Protein AF-A0A1F0VSD6-F1 (afdb_monomer)

Radius of gyration: 22.83 Å; Cα contacts (8 Å, |Δi|>4): 275; chains: 1; bounding box: 57×45×61 Å

Foldseek 3Di:
DFCPVVVVLLVVLVVLLVVLLVVLLVLLVVVCVVVVFAFADPDDPPDDPVQVVLLVVLVVLLLLPQLCLLVLCVVVDPDDPVVSVVVSVVVSVVSVVSVVSLVNSQRSLCGNPQVVQPPPPDSSQVSSCVRPNPVSNVSVCSNVVSVVVSSCSSCLQSQLSVQLLCLLLVLDPVLQVAQDDPNRGSVVSSVVSVVVVVCVVVVDDVVVVLVSLLVSLVVLVVQLVVLVVQLCCLQVQDDPPDPDGHHRDVVSNVVSVVSNVVSVVSNCLQPPPPRSNDRDPSSVVVNVVVVVVVVVSCVVVCVVCVPPDPVNSVVSNPD

Sequence (319 aa):
MRGALSGQFQLFAVAIMIVAVVVIVASMVIYYVAKRLELAPAFSVDVPPVAAVATIIAFALWAYVGFDSIPQLAGEFNFSPRKALGLLMWGVIAATLIYLAMMLATSIAVGAHHDAYEGEAWPPAAAISEVIGPAGLALMVVAVSAGVLTGLNGFFTAASRVLFTLGRANLVSSRLGELNGKQRTPRNAILLMCAVCLVTPWFGRAALTWVVDMSSAGITVAYFYTCFCAWKIARTGQVPGMPKPIAPNQFYEYFALAGCILAVGYLALLFVPDSPGMLGTAPLIALVVWVVLGLASWAIKSRQLKDVPPEETTALILE

pLDDT: mean 86.16, std 10.08, range [39.16, 97.56]

Secondary structure (DSSP, 8-state):
--SHHHHHHHHHHHHHHHHHHHHHHHHHHHHHHHHTPPPPPSS-TTS-HHHHHHHHHHHHHHHTTTTTHHHHTGGGS---HHHHHHHHHHHHHHHHHHHHHHHHHHHHHHTT-GGGGTT-SSHHHHHHHHHH-HHHHHHHHHHHHHHHHHHHHHHHHHHHHHHHHHHHTTSS-GGGG--BTTTTB-HHHHHHHHHHHTTGGGGHHHHHHHHHHHHHHHHHHHHHHHHHHHHHHHHH---TT-SSPPPP-HHHHHHHHHHHHHHHHHHHHHHSTT-TTPPPHHHHHHHHHHHHHHHHHHHHHHHHHTTS-HHHHHHHHH-

Mean predicted aligned error: 7.2 Å

Nearest PDB structures (foldseek):
  3l1l-assembly1_A-2  TM=7.582E-01  e=1.117E-03  Escherichia coli O157:H7
  8wnt-assembly1_B  TM=7.305E-01  e=1.255E-02  Homo sapiens
  6s3k-assembly1_B  TM=6.770E-01  e=6.022E-02  Bacillus subtilis
  8ida-assembly1_B  TM=5.708E-01  e=1.373E-02  Homo sapiens

Structure (mmCIF, N/CA/C/O backbone):
data_AF-A0A1F0VSD6-F1
#
_entry.id   AF-A0A1F0VSD6-F1
#
loop_
_atom_site.group_PDB
_atom_site.id
_atom_site.type_symbol
_atom_site.label_atom_id
_atom_site.label_alt_id
_atom_site.label_comp_id
_atom_site.label_asym_id
_atom_site.label_entity_id
_atom_site.label_seq_id
_atom_site.pdbx_PDB_ins_code
_atom_site.Cartn_x
_atom_site.Cartn_y
_atom_site.Cartn_z
_atom_site.occupancy
_atom_site.B_iso_or_equiv
_atom_site.auth_seq_id
_atom_site.auth_comp_id
_atom_site.auth_asym_id
_atom_site.auth_atom_id
_atom_site.pdbx_PDB_model_num
ATOM 1 N N . MET A 1 1 ? 10.589 -14.502 22.396 1.00 39.16 1 MET A N 1
ATOM 2 C CA . MET A 1 1 ? 10.833 -14.611 20.937 1.00 39.16 1 MET A CA 1
ATOM 3 C C . MET A 1 1 ? 9.512 -14.755 20.171 1.00 39.16 1 MET A C 1
ATOM 5 O O . MET A 1 1 ? 9.301 -15.746 19.486 1.00 39.16 1 MET A O 1
ATOM 9 N N . ARG A 1 2 ? 8.585 -13.793 20.300 1.00 45.81 2 ARG A N 1
ATOM 10 C CA . ARG A 1 2 ? 7.354 -13.759 19.483 1.00 45.81 2 ARG A CA 1
ATOM 11 C C . ARG A 1 2 ? 7.703 -13.190 18.106 1.00 45.81 2 ARG A C 1
ATOM 13 O O . ARG A 1 2 ? 8.520 -12.280 18.046 1.00 45.81 2 ARG A O 1
ATOM 20 N N . GLY A 1 3 ? 7.153 -13.746 17.026 1.00 55.28 3 GLY A N 1
ATOM 21 C CA . GLY A 1 3 ? 7.314 -13.197 15.671 1.00 55.28 3 GLY A CA 1
ATOM 22 C C . GLY A 1 3 ? 8.739 -13.192 15.101 1.00 55.28 3 GLY A C 1
ATOM 23 O O . GLY A 1 3 ? 8.942 -12.612 14.044 1.00 55.28 3 GLY A O 1
ATOM 24 N N . ALA A 1 4 ? 9.720 -13.829 15.755 1.00 63.72 4 ALA A N 1
ATOM 25 C CA . ALA A 1 4 ? 11.126 -13.732 15.353 1.00 63.72 4 ALA A CA 1
ATOM 26 C C . ALA A 1 4 ? 11.357 -14.233 13.921 1.00 63.72 4 ALA A C 1
ATOM 28 O O . ALA A 1 4 ? 12.027 -13.558 13.157 1.00 63.72 4 ALA A O 1
ATOM 29 N N . LEU A 1 5 ? 10.741 -15.355 13.535 1.00 76.38 5 LEU A N 1
ATOM 30 C CA . LEU A 1 5 ? 10.944 -15.943 12.209 1.00 76.38 5 LEU A CA 1
ATOM 31 C C . LEU A 1 5 ? 10.207 -15.173 11.102 1.00 76.38 5 LEU A C 1
ATOM 33 O O . LEU A 1 5 ? 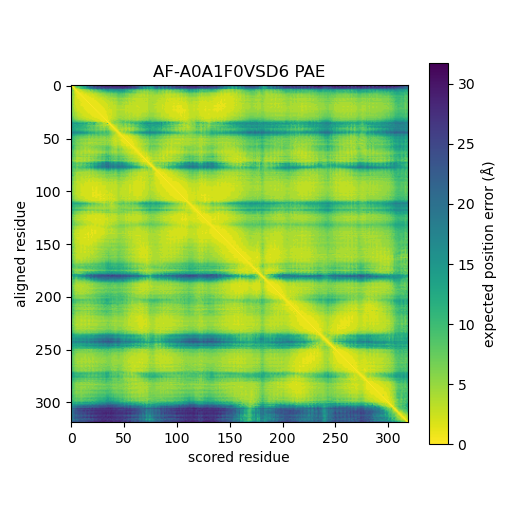10.795 -14.903 10.063 1.00 76.38 5 LEU A O 1
ATOM 37 N N . SER A 1 6 ? 8.958 -14.749 11.340 1.00 80.62 6 SER A N 1
ATOM 38 C CA . SER A 1 6 ? 8.214 -13.909 10.383 1.00 80.62 6 SER A CA 1
ATOM 39 C C . SER A 1 6 ? 8.864 -12.527 10.232 1.00 80.62 6 SER A C 1
ATOM 41 O O . SER A 1 6 ? 9.078 -12.070 9.115 1.00 80.62 6 SER A O 1
ATOM 43 N N . GLY A 1 7 ? 9.289 -11.902 11.335 1.00 82.00 7 GLY A N 1
ATOM 44 C CA . GLY A 1 7 ? 10.015 -10.632 11.303 1.00 82.00 7 GLY A CA 1
ATOM 45 C C . GLY A 1 7 ? 11.391 -10.737 10.638 1.00 82.00 7 GLY A C 1
ATOM 46 O O . GLY A 1 7 ? 11.758 -9.856 9.867 1.00 82.00 7 GLY A O 1
ATOM 47 N N . GLN A 1 8 ? 12.139 -11.821 10.878 1.00 85.19 8 GLN A N 1
ATOM 48 C CA . GLN A 1 8 ? 13.409 -12.094 10.191 1.00 85.19 8 GLN A CA 1
ATOM 49 C C . GLN A 1 8 ? 13.206 -12.310 8.692 1.00 85.19 8 GLN A C 1
ATOM 51 O O . GLN A 1 8 ? 13.946 -11.736 7.898 1.00 85.19 8 GLN A O 1
ATOM 56 N N . PHE A 1 9 ? 12.190 -13.086 8.305 1.00 88.69 9 PHE A N 1
ATOM 57 C CA . PHE A 1 9 ? 11.818 -13.260 6.904 1.00 88.69 9 PHE A CA 1
ATOM 58 C C . PHE A 1 9 ? 11.473 -11.916 6.256 1.00 88.69 9 PHE A C 1
ATOM 60 O O . PHE A 1 9 ? 11.979 -11.606 5.181 1.00 88.69 9 PHE A O 1
ATOM 67 N N . GLN A 1 10 ? 10.671 -11.091 6.933 1.00 90.25 10 GLN A N 1
ATOM 68 C CA . GLN A 1 10 ? 10.277 -9.782 6.428 1.00 90.25 10 GLN A CA 1
ATOM 69 C C . GLN A 1 10 ? 11.482 -8.853 6.252 1.00 90.25 10 GLN A C 1
ATOM 71 O O . GLN A 1 10 ? 11.610 -8.222 5.207 1.00 90.25 10 GLN A O 1
ATOM 76 N N . LEU A 1 11 ? 12.400 -8.816 7.222 1.00 91.19 11 LEU A N 1
ATOM 77 C CA . LEU A 1 11 ? 13.637 -8.040 7.114 1.00 91.19 11 LEU A CA 1
ATOM 78 C C . LEU A 1 11 ? 14.509 -8.522 5.948 1.00 91.19 11 LEU A C 1
ATOM 80 O O . LEU A 1 11 ? 14.998 -7.707 5.172 1.00 91.19 11 LEU A O 1
ATOM 84 N N . PHE A 1 12 ? 14.687 -9.836 5.817 1.00 93.19 12 PHE A N 1
ATOM 85 C CA . PHE A 1 12 ? 15.488 -10.440 4.756 1.00 93.19 12 PHE A CA 1
ATOM 86 C C . PHE A 1 12 ? 14.913 -10.150 3.365 1.00 93.19 12 PHE A C 1
ATOM 88 O O . PHE A 1 12 ? 15.639 -9.702 2.479 1.00 93.19 12 PHE A O 1
ATOM 95 N N . ALA A 1 13 ? 13.607 -10.345 3.185 1.00 94.12 13 ALA A N 1
ATOM 96 C CA . ALA A 1 13 ? 12.930 -10.075 1.925 1.00 94.12 13 ALA A CA 1
ATOM 97 C C . ALA A 1 13 ? 13.000 -8.584 1.555 1.00 94.12 13 ALA A C 1
ATOM 99 O O . ALA A 1 13 ? 13.366 -8.258 0.427 1.00 94.12 13 ALA A O 1
ATOM 100 N N . VAL A 1 14 ? 12.749 -7.670 2.501 1.00 93.62 14 VAL A N 1
ATOM 101 C CA . VAL A 1 14 ? 12.889 -6.224 2.251 1.00 93.62 14 VAL A CA 1
ATOM 102 C C . VAL A 1 14 ? 14.332 -5.854 1.901 1.00 93.62 14 VAL A C 1
ATOM 104 O O . VAL A 1 14 ? 14.549 -5.082 0.971 1.00 93.62 14 VAL A O 1
ATOM 107 N N . ALA A 1 15 ? 15.327 -6.415 2.593 1.00 95.31 15 ALA A N 1
ATOM 108 C CA . ALA A 1 15 ? 16.732 -6.149 2.295 1.00 95.31 15 ALA A CA 1
ATOM 109 C C . ALA A 1 15 ? 17.107 -6.598 0.874 1.00 95.31 15 ALA A C 1
ATOM 111 O O . ALA A 1 15 ? 17.712 -5.828 0.129 1.00 95.31 15 ALA A O 1
ATOM 112 N N . ILE A 1 16 ? 16.696 -7.803 0.470 1.00 95.94 16 ILE A N 1
ATOM 113 C CA . ILE A 1 16 ? 16.909 -8.306 -0.894 1.00 95.94 16 ILE A CA 1
ATOM 114 C C . ILE A 1 16 ? 16.206 -7.429 -1.927 1.00 95.94 16 ILE A C 1
ATOM 116 O O . ILE A 1 16 ? 16.807 -7.097 -2.947 1.00 95.94 16 ILE A O 1
ATOM 120 N N . MET A 1 17 ? 14.962 -7.029 -1.660 1.00 96.00 17 MET A N 1
ATOM 121 C CA . MET A 1 17 ? 14.213 -6.133 -2.537 1.00 96.00 17 MET A CA 1
ATOM 122 C C . MET A 1 17 ? 14.965 -4.816 -2.745 1.00 96.00 17 MET A C 1
ATOM 124 O O . MET A 1 17 ? 15.153 -4.399 -3.884 1.00 96.00 17 MET A O 1
ATOM 128 N N . ILE A 1 18 ? 15.439 -4.185 -1.667 1.00 95.94 18 ILE A N 1
ATOM 129 C CA . ILE A 1 18 ? 16.187 -2.924 -1.743 1.00 95.94 18 ILE A CA 1
ATOM 130 C C . ILE A 1 18 ? 17.469 -3.108 -2.554 1.00 95.94 18 ILE A C 1
ATOM 132 O O . ILE A 1 18 ? 17.749 -2.294 -3.430 1.00 95.94 18 ILE A O 1
ATOM 136 N N . VAL A 1 19 ? 18.229 -4.179 -2.309 1.00 97.19 19 VAL A N 1
ATOM 137 C CA . VAL A 1 19 ? 19.451 -4.466 -3.075 1.00 97.19 19 VAL A CA 1
ATOM 138 C C . VAL A 1 19 ? 19.133 -4.635 -4.560 1.00 97.19 19 VAL A C 1
ATOM 140 O O . VAL A 1 19 ? 19.796 -4.020 -5.391 1.00 97.19 19 VAL A O 1
ATOM 143 N N . ALA A 1 20 ? 18.100 -5.406 -4.905 1.00 97.12 20 ALA A N 1
ATOM 144 C CA . ALA A 1 20 ? 17.698 -5.607 -6.293 1.00 97.12 20 ALA A CA 1
ATOM 145 C C . ALA A 1 20 ? 17.285 -4.288 -6.970 1.00 97.12 20 ALA A C 1
ATOM 147 O O . ALA A 1 20 ? 17.760 -3.996 -8.066 1.00 97.12 20 ALA A O 1
ATOM 148 N N . VAL A 1 21 ? 16.479 -3.458 -6.298 1.00 97.25 21 VAL A N 1
ATOM 149 C CA . VAL A 1 21 ? 16.070 -2.133 -6.798 1.00 97.25 21 VAL A CA 1
ATOM 150 C C . VAL A 1 21 ? 17.282 -1.224 -7.006 1.00 97.25 21 VAL A C 1
ATOM 152 O O . VAL A 1 21 ? 17.403 -0.603 -8.059 1.00 97.25 21 VAL A O 1
ATOM 155 N N . VAL A 1 22 ? 18.212 -1.172 -6.048 1.00 97.44 22 VAL A N 1
ATOM 156 C CA . VAL A 1 22 ? 19.433 -0.358 -6.162 1.00 97.44 22 VAL A CA 1
ATOM 157 C C . VAL A 1 22 ? 20.282 -0.803 -7.352 1.00 97.44 22 VAL A C 1
ATOM 159 O O . VAL A 1 22 ? 20.749 0.049 -8.106 1.00 97.44 22 VAL A O 1
ATOM 162 N N . VAL A 1 23 ? 20.453 -2.113 -7.555 1.00 97.56 23 VAL A N 1
ATOM 163 C CA . VAL A 1 23 ? 21.201 -2.648 -8.703 1.00 97.56 23 VAL A CA 1
ATOM 164 C C . VAL A 1 23 ? 20.515 -2.279 -10.017 1.00 97.56 23 VAL A C 1
ATOM 166 O O . VAL A 1 23 ? 21.179 -1.752 -10.905 1.00 97.56 23 VAL A O 1
ATOM 169 N N . ILE A 1 24 ? 19.196 -2.477 -10.128 1.00 97.50 24 ILE A N 1
ATOM 170 C CA . ILE A 1 24 ? 18.422 -2.118 -11.328 1.00 97.50 24 ILE A CA 1
ATOM 171 C C . ILE A 1 24 ? 18.596 -0.631 -11.659 1.00 97.50 24 ILE A C 1
ATOM 173 O O . ILE A 1 24 ? 18.933 -0.278 -12.788 1.00 97.50 24 ILE A O 1
ATOM 177 N N . VAL A 1 25 ? 18.403 0.246 -10.673 1.00 97.31 25 VAL A N 1
ATOM 178 C CA . VAL A 1 25 ? 18.479 1.700 -10.863 1.00 97.31 25 VAL A CA 1
ATOM 179 C C . VAL A 1 25 ? 19.891 2.125 -11.246 1.00 97.31 25 VAL A C 1
ATOM 181 O O . VAL A 1 25 ? 20.058 2.899 -12.186 1.00 97.31 25 VAL A O 1
ATOM 184 N N . ALA A 1 26 ? 20.915 1.598 -10.570 1.00 96.94 26 ALA A N 1
ATOM 185 C CA . ALA A 1 26 ? 22.304 1.892 -10.901 1.00 96.94 26 ALA A CA 1
ATOM 186 C C . ALA A 1 26 ? 22.641 1.456 -12.335 1.00 96.94 26 ALA A C 1
ATOM 188 O O . ALA A 1 26 ? 23.220 2.238 -13.089 1.00 96.94 26 ALA A O 1
ATOM 189 N N . SER A 1 27 ? 22.226 0.252 -12.742 1.00 96.12 27 SER A N 1
ATOM 190 C CA . SER A 1 27 ? 22.403 -0.238 -14.112 1.00 96.12 27 SER A CA 1
ATOM 191 C C . SER A 1 27 ? 21.714 0.661 -15.141 1.00 96.12 27 SER A C 1
ATOM 193 O O . SER A 1 27 ? 22.329 0.993 -16.154 1.00 96.12 27 SER A O 1
ATOM 195 N N . MET A 1 28 ? 20.487 1.116 -14.869 1.00 95.44 28 MET A N 1
ATOM 196 C CA . MET A 1 28 ? 19.761 2.028 -15.761 1.00 95.44 28 MET A CA 1
ATOM 197 C C . MET A 1 28 ? 20.428 3.397 -15.860 1.00 95.44 28 MET A C 1
ATOM 199 O O . MET A 1 28 ? 20.606 3.914 -16.958 1.00 95.44 28 MET A O 1
ATOM 203 N N . VAL A 1 29 ? 20.866 3.978 -14.745 1.00 94.81 29 VAL A N 1
ATOM 204 C CA . VAL A 1 29 ? 21.564 5.273 -14.759 1.00 94.81 29 VAL A CA 1
ATOM 205 C C . VAL A 1 29 ? 22.893 5.174 -15.516 1.00 94.81 29 VAL A C 1
ATOM 207 O O . VAL A 1 29 ? 23.215 6.064 -16.304 1.00 94.81 29 VAL A O 1
ATOM 210 N N . ILE A 1 30 ? 23.645 4.082 -15.343 1.00 95.25 30 ILE A N 1
ATOM 211 C CA . ILE A 1 30 ? 24.873 3.833 -16.115 1.00 95.25 30 ILE A CA 1
ATOM 212 C C . ILE A 1 30 ? 24.553 3.736 -17.610 1.00 95.25 30 ILE A C 1
ATOM 214 O O . ILE A 1 30 ? 25.235 4.363 -18.421 1.00 95.25 30 ILE A O 1
ATOM 218 N N . TYR A 1 31 ? 23.505 2.997 -17.977 1.00 93.50 31 TYR A N 1
ATOM 219 C CA . TYR A 1 31 ? 23.053 2.872 -19.362 1.00 93.50 31 TYR A CA 1
ATOM 220 C C . TYR A 1 31 ? 22.651 4.228 -19.964 1.00 93.50 31 TYR A C 1
ATOM 222 O O . TYR A 1 31 ? 23.127 4.581 -21.046 1.00 93.50 31 TYR A O 1
ATOM 230 N N . TYR A 1 32 ? 21.878 5.028 -19.222 1.00 93.00 32 TYR A N 1
ATOM 231 C CA . TYR A 1 32 ? 21.474 6.383 -19.597 1.00 93.00 32 TYR A CA 1
ATOM 232 C C . TYR A 1 32 ? 22.676 7.276 -19.925 1.00 93.00 32 TYR A C 1
ATOM 234 O O . TYR A 1 32 ? 22.741 7.872 -21.003 1.00 93.00 32 TYR A O 1
ATOM 242 N N . VAL A 1 33 ? 23.665 7.323 -19.028 1.00 93.00 33 VAL A N 1
ATOM 243 C CA . VAL A 1 33 ? 24.871 8.147 -19.200 1.00 93.00 33 VAL A CA 1
ATOM 244 C C . VAL A 1 33 ? 25.746 7.632 -20.348 1.00 93.00 33 VAL A C 1
ATOM 246 O O . VAL A 1 33 ? 26.272 8.433 -21.123 1.00 93.00 33 VAL A O 1
ATOM 249 N N . ALA A 1 34 ? 25.893 6.312 -20.486 1.00 92.31 34 ALA A N 1
ATOM 250 C CA . ALA A 1 34 ? 26.744 5.702 -21.506 1.00 92.31 34 ALA A CA 1
ATOM 251 C C . ALA A 1 34 ? 26.191 5.872 -22.929 1.00 92.31 34 ALA A C 1
ATOM 253 O O . ALA A 1 34 ? 26.963 6.072 -23.868 1.00 92.31 34 ALA A O 1
ATOM 254 N N . LYS A 1 35 ? 24.867 5.784 -23.100 1.00 90.31 35 LYS A N 1
ATOM 255 C CA . LYS A 1 35 ? 24.205 5.881 -24.409 1.00 90.31 35 LYS A CA 1
ATOM 256 C C . LYS A 1 35 ? 23.675 7.274 -24.735 1.00 90.31 35 LYS A C 1
ATOM 258 O O . LYS A 1 35 ? 23.339 7.501 -25.891 1.00 90.31 35 LYS A O 1
ATOM 263 N N . ARG A 1 36 ? 23.642 8.195 -23.760 1.00 84.81 36 ARG A N 1
ATOM 264 C CA . ARG A 1 36 ? 23.056 9.542 -23.891 1.00 84.81 36 ARG A CA 1
ATOM 265 C C . ARG A 1 36 ? 21.643 9.485 -24.476 1.00 84.81 36 ARG A C 1
ATOM 267 O O . ARG A 1 36 ? 21.354 10.144 -25.469 1.00 84.81 36 ARG A O 1
ATOM 274 N N . LEU A 1 37 ? 20.805 8.635 -23.888 1.00 82.81 37 LEU A N 1
ATOM 275 C CA . LEU A 1 37 ? 19.450 8.414 -24.385 1.00 82.81 37 LEU A CA 1
ATOM 276 C C . LEU A 1 37 ? 18.611 9.686 -24.298 1.00 82.81 37 LEU A C 1
ATOM 278 O O . LEU A 1 37 ? 18.689 10.435 -23.324 1.00 82.81 37 LEU A O 1
ATOM 282 N N . GLU A 1 38 ? 17.761 9.876 -25.298 1.00 81.44 38 GLU A N 1
ATOM 283 C CA . GLU A 1 38 ? 16.659 10.824 -25.220 1.00 81.44 38 GLU A CA 1
ATOM 284 C C . GLU A 1 38 ? 15.510 10.166 -24.451 1.00 81.44 38 GLU A C 1
ATOM 286 O O . GLU A 1 38 ? 15.052 9.073 -24.791 1.00 81.44 38 GLU A O 1
ATOM 291 N N . LEU A 1 39 ? 15.080 10.810 -23.367 1.00 82.62 39 LEU A N 1
ATOM 292 C CA . LEU A 1 39 ? 13.928 10.359 -22.592 1.00 82.62 39 LEU A CA 1
ATOM 293 C C . LEU A 1 39 ? 12.638 10.807 -23.275 1.00 82.62 39 LEU A C 1
ATOM 295 O O . LEU A 1 39 ? 12.596 11.862 -23.912 1.00 82.62 39 LEU A O 1
ATOM 299 N N . ALA A 1 40 ? 11.572 10.031 -23.082 1.00 80.25 40 ALA A N 1
ATOM 300 C CA . ALA A 1 40 ? 10.239 10.466 -23.463 1.00 80.25 40 ALA A CA 1
ATOM 301 C C . ALA A 1 40 ? 9.882 11.814 -22.797 1.00 80.25 40 ALA A C 1
ATOM 303 O O . ALA A 1 40 ? 10.355 12.111 -21.691 1.00 80.25 40 ALA A O 1
ATOM 304 N N . PRO A 1 41 ? 9.027 12.629 -23.441 1.00 81.56 41 PRO A N 1
ATOM 305 C CA . PRO A 1 41 ? 8.497 13.843 -22.837 1.00 81.56 41 PRO A CA 1
ATOM 306 C C . PRO A 1 41 ? 7.873 13.567 -21.464 1.00 81.56 41 PRO A C 1
ATOM 308 O O . PRO A 1 41 ? 7.204 12.557 -21.264 1.00 81.56 41 PRO A O 1
ATOM 311 N N . ALA A 1 42 ? 8.040 14.500 -20.521 1.00 81.56 42 ALA A N 1
ATOM 312 C CA . ALA A 1 42 ? 7.493 14.359 -19.166 1.00 81.56 42 ALA A CA 1
ATOM 313 C C . ALA A 1 42 ? 5.952 14.311 -19.128 1.00 81.56 42 ALA A C 1
ATOM 315 O O . ALA A 1 42 ? 5.372 13.799 -18.173 1.00 81.56 42 ALA A O 1
ATOM 316 N N . PHE A 1 43 ? 5.298 14.850 -20.158 1.00 83.06 43 PHE A N 1
ATOM 317 C CA . PHE A 1 43 ? 3.854 14.810 -20.345 1.00 83.06 43 PHE A CA 1
ATOM 318 C C . PHE A 1 43 ? 3.548 14.333 -21.762 1.00 83.06 43 PHE A C 1
ATOM 320 O O . PHE A 1 43 ? 4.239 14.711 -22.707 1.00 83.06 43 PHE A O 1
ATOM 327 N N . SER A 1 44 ? 2.493 13.538 -21.909 1.00 78.69 44 SER A N 1
ATOM 328 C CA . SER A 1 44 ? 1.948 13.172 -23.217 1.00 78.69 44 SER A CA 1
ATOM 329 C C . SER A 1 44 ? 1.492 14.415 -23.984 1.00 78.69 44 SER A C 1
ATOM 331 O O . SER A 1 44 ? 0.925 15.331 -23.388 1.00 78.69 44 SER A O 1
ATOM 333 N N . VAL A 1 45 ? 1.689 14.416 -25.302 1.00 77.69 45 VAL A N 1
ATOM 334 C CA . VAL A 1 45 ? 1.402 15.567 -26.177 1.00 77.69 45 VAL A CA 1
ATOM 335 C C . VAL A 1 45 ? -0.092 15.919 -26.201 1.00 77.69 45 VAL A C 1
ATOM 337 O O . VAL A 1 45 ? -0.441 17.096 -26.244 1.00 77.69 45 VAL A O 1
ATOM 340 N N . ASP A 1 46 ? -0.965 14.915 -26.080 1.00 82.44 46 ASP A N 1
ATOM 341 C CA . ASP A 1 46 ? -2.416 15.067 -26.263 1.00 82.44 46 ASP A CA 1
ATOM 342 C C . ASP A 1 46 ? -3.214 15.200 -24.955 1.00 82.44 46 ASP A C 1
ATOM 344 O O . ASP A 1 46 ? -4.435 15.357 -24.983 1.00 82.44 46 ASP A O 1
ATOM 348 N N . VAL A 1 47 ? -2.550 15.153 -23.793 1.00 82.50 47 VAL A N 1
ATOM 349 C CA . VAL A 1 47 ? -3.222 15.241 -22.486 1.00 82.50 47 VAL A CA 1
ATOM 350 C C . VAL A 1 47 ? -2.740 16.478 -21.735 1.00 82.50 47 VAL A C 1
ATOM 352 O O . VAL A 1 47 ? -1.536 16.634 -21.520 1.00 82.50 47 VAL A O 1
ATOM 355 N N . PRO A 1 48 ? -3.653 17.344 -21.257 1.00 86.62 48 PRO A N 1
ATOM 356 C CA . PRO A 1 48 ? -3.278 18.467 -20.410 1.00 86.62 48 PRO A CA 1
ATOM 357 C C . PRO A 1 48 ? -2.469 17.996 -19.186 1.00 86.62 48 PRO A C 1
ATOM 359 O O . PRO A 1 48 ? -2.900 17.056 -18.511 1.00 86.62 48 PRO A O 1
ATOM 362 N N . PRO A 1 49 ? -1.360 18.667 -18.813 1.00 86.88 49 PRO A N 1
ATOM 363 C CA . PRO A 1 49 ? -0.515 18.248 -17.690 1.00 86.88 49 PRO A CA 1
ATOM 364 C C . PRO A 1 49 ? -1.279 18.034 -16.378 1.00 86.88 49 PRO A C 1
ATOM 366 O O . PRO A 1 49 ? -1.017 17.086 -15.644 1.00 86.88 49 PRO A O 1
ATOM 369 N N . VAL A 1 50 ? -2.280 18.877 -16.104 1.00 84.69 50 VAL A N 1
ATOM 370 C CA . VAL A 1 50 ? -3.138 18.758 -14.914 1.00 84.69 50 VAL A CA 1
ATOM 371 C C . VAL A 1 50 ? -3.936 17.451 -14.924 1.00 84.69 50 VAL A C 1
ATOM 373 O O . VAL A 1 50 ? -4.041 16.799 -13.889 1.00 84.69 50 VAL A O 1
ATOM 376 N N . ALA A 1 51 ? -4.462 17.040 -16.080 1.00 81.75 51 ALA A N 1
ATOM 377 C CA . ALA A 1 51 ? -5.216 15.797 -16.220 1.00 81.75 51 ALA A CA 1
ATOM 378 C C . ALA A 1 51 ? -4.305 14.563 -16.100 1.00 81.75 51 ALA A C 1
ATOM 380 O O . ALA A 1 51 ? -4.668 13.593 -15.430 1.00 81.75 51 ALA A O 1
ATOM 381 N N . ALA A 1 52 ? -3.092 14.622 -16.662 1.00 83.94 52 ALA A N 1
ATOM 382 C CA . ALA A 1 52 ? -2.089 13.568 -16.507 1.00 83.94 52 ALA A CA 1
ATOM 383 C C . ALA A 1 52 ? -1.690 13.379 -15.030 1.00 83.94 52 ALA A C 1
ATOM 385 O O . ALA A 1 52 ? -1.718 12.263 -14.508 1.00 83.94 52 ALA A O 1
ATOM 386 N N . VAL A 1 53 ? -1.410 14.477 -14.317 1.00 84.56 53 VAL A N 1
ATOM 387 C CA . VAL A 1 53 ? -1.092 14.443 -12.879 1.00 84.56 53 VAL A CA 1
ATOM 388 C C . VAL A 1 53 ? -2.275 13.931 -12.058 1.00 84.56 53 VAL A C 1
ATOM 390 O O . VAL A 1 53 ? -2.087 13.078 -11.193 1.00 84.56 53 VAL A O 1
ATOM 393 N N . ALA A 1 54 ? -3.495 14.401 -12.334 1.00 79.69 54 ALA A N 1
ATOM 394 C CA . ALA A 1 54 ? -4.696 13.943 -11.635 1.00 79.69 54 ALA A CA 1
ATOM 395 C C . ALA A 1 54 ? -4.919 12.429 -11.796 1.00 79.69 54 ALA A C 1
ATOM 397 O O . ALA A 1 54 ? -5.268 11.751 -10.830 1.00 79.69 54 ALA A O 1
ATOM 398 N N . THR A 1 55 ? -4.648 11.893 -12.988 1.00 81.38 55 THR A N 1
ATOM 399 C CA . THR A 1 55 ? -4.730 10.454 -13.272 1.00 81.38 55 THR A CA 1
ATOM 400 C C . THR A 1 55 ? -3.715 9.667 -12.440 1.00 81.38 55 THR A C 1
ATOM 402 O O . THR A 1 55 ? -4.077 8.695 -11.780 1.00 81.38 55 THR A O 1
ATOM 405 N N . ILE A 1 56 ? -2.458 10.121 -12.379 1.00 84.25 56 ILE A N 1
ATOM 406 C CA . ILE A 1 56 ? -1.423 9.475 -11.555 1.00 84.25 56 ILE A CA 1
ATOM 407 C C . ILE A 1 56 ? -1.787 9.529 -10.065 1.00 84.25 56 ILE A C 1
ATOM 409 O O . ILE A 1 56 ? -1.610 8.536 -9.363 1.00 84.25 56 ILE A O 1
ATOM 413 N N . ILE A 1 57 ? -2.327 10.651 -9.575 1.00 82.00 57 ILE A N 1
ATOM 414 C CA . ILE A 1 57 ? -2.780 10.780 -8.180 1.00 82.00 57 ILE A CA 1
ATOM 415 C C . ILE A 1 57 ? -3.873 9.752 -7.859 1.00 82.00 57 ILE A C 1
ATOM 417 O O . ILE A 1 57 ? -3.825 9.138 -6.790 1.00 82.00 57 ILE A O 1
ATOM 421 N N . ALA A 1 58 ? -4.820 9.530 -8.776 1.00 77.75 58 ALA A N 1
ATOM 422 C CA . ALA A 1 58 ? -5.886 8.548 -8.589 1.00 77.75 58 ALA A CA 1
ATOM 423 C C . ALA A 1 58 ? -5.324 7.127 -8.389 1.00 77.75 58 ALA A C 1
ATOM 425 O O . ALA A 1 58 ? -5.732 6.435 -7.458 1.00 77.75 58 ALA A O 1
ATOM 426 N N . PHE A 1 59 ? -4.329 6.723 -9.186 1.00 77.94 59 PHE A N 1
ATOM 427 C CA . PHE A 1 59 ? -3.667 5.421 -9.031 1.00 77.94 59 PHE A CA 1
ATOM 428 C C . PHE A 1 59 ? -2.737 5.350 -7.814 1.00 77.94 59 PHE A C 1
ATOM 430 O O . PHE A 1 59 ? -2.647 4.312 -7.153 1.00 77.94 59 PHE A O 1
ATOM 437 N N . ALA A 1 60 ? -2.046 6.447 -7.496 1.00 83.31 60 ALA A N 1
ATOM 438 C CA . ALA A 1 60 ? -1.082 6.486 -6.404 1.00 83.31 60 ALA A CA 1
ATOM 439 C C . ALA A 1 60 ? -1.739 6.173 -5.056 1.00 83.31 60 ALA A C 1
ATOM 441 O O . ALA A 1 60 ? -1.155 5.448 -4.257 1.00 83.31 60 ALA A O 1
ATOM 442 N N . LEU A 1 61 ? -2.959 6.663 -4.808 1.00 79.19 61 LEU A N 1
ATOM 443 C CA . LEU A 1 61 ? -3.667 6.428 -3.545 1.00 79.19 61 LEU A CA 1
ATOM 444 C C . LEU A 1 61 ? -3.855 4.937 -3.245 1.00 79.19 61 LEU A C 1
ATOM 446 O O . LEU A 1 61 ? -3.625 4.513 -2.112 1.00 79.19 61 LEU A O 1
ATOM 450 N N . TRP A 1 62 ? -4.186 4.138 -4.261 1.00 78.12 62 TRP A N 1
ATOM 451 C CA . TRP A 1 62 ? -4.267 2.686 -4.128 1.00 78.12 62 TRP A CA 1
ATOM 452 C C . TRP A 1 62 ? -2.909 2.055 -3.792 1.00 78.12 62 TRP A C 1
ATOM 454 O O . TRP A 1 62 ? -2.819 1.207 -2.906 1.00 78.12 62 TRP A O 1
ATOM 464 N N . ALA A 1 63 ? -1.833 2.514 -4.434 1.00 84.19 63 ALA A N 1
ATOM 465 C CA . ALA A 1 63 ? -0.489 1.967 -4.247 1.00 84.19 63 ALA A CA 1
ATOM 466 C C . ALA A 1 63 ? 0.082 2.171 -2.828 1.00 84.19 63 ALA A C 1
ATOM 468 O O . ALA A 1 63 ? 1.042 1.495 -2.458 1.00 84.19 63 ALA A O 1
ATOM 469 N N . TYR A 1 64 ? -0.477 3.088 -2.028 1.00 86.31 64 TYR A N 1
ATOM 470 C CA . TYR A 1 64 ? -0.071 3.298 -0.631 1.00 86.31 64 TYR A CA 1
ATOM 471 C C . TYR A 1 64 ? -0.967 2.593 0.389 1.00 86.31 64 TYR A C 1
ATOM 473 O O . TYR A 1 64 ? -0.667 2.644 1.584 1.00 86.31 64 TYR A O 1
ATOM 481 N N . VAL A 1 65 ? -2.037 1.918 -0.038 1.00 85.50 65 VAL A N 1
ATOM 482 C CA . VAL A 1 65 ? -2.883 1.135 0.870 1.00 85.50 65 VAL A CA 1
ATOM 483 C C . VAL A 1 65 ? -2.038 0.073 1.580 1.00 85.50 65 VAL A C 1
ATOM 485 O O . VAL A 1 65 ? -1.257 -0.642 0.955 1.00 85.50 65 VAL A O 1
ATOM 488 N N . GLY A 1 66 ? -2.195 -0.031 2.902 1.00 84.88 66 GLY A N 1
ATOM 489 C CA . GLY A 1 66 ? -1.481 -0.994 3.744 1.00 84.88 66 GLY A CA 1
ATOM 490 C C . GLY A 1 66 ? -0.658 -0.379 4.871 1.00 84.88 66 GLY A C 1
ATOM 491 O O . GLY A 1 66 ? -0.311 -1.096 5.815 1.00 84.88 66 GLY A O 1
ATOM 492 N N . PHE A 1 67 ? -0.402 0.934 4.844 1.00 85.56 67 PHE A N 1
ATOM 493 C CA . PHE A 1 67 ? 0.272 1.644 5.944 1.00 85.56 67 PHE A CA 1
ATOM 494 C C . PHE A 1 67 ? -0.480 1.507 7.285 1.00 85.56 67 PHE A C 1
ATOM 496 O O . PHE A 1 67 ? 0.124 1.503 8.361 1.00 85.56 67 PHE A O 1
ATOM 503 N N . ASP A 1 68 ? -1.801 1.345 7.225 1.00 85.06 68 ASP A N 1
ATOM 504 C CA . ASP A 1 68 ? -2.712 1.155 8.351 1.00 85.06 68 ASP A CA 1
ATOM 505 C C . ASP A 1 68 ? -2.596 -0.231 9.009 1.00 85.06 68 ASP A C 1
ATOM 507 O O . ASP A 1 68 ? -3.087 -0.434 10.121 1.00 85.06 68 ASP A O 1
ATOM 511 N N . SER A 1 69 ? -1.848 -1.160 8.409 1.00 84.31 69 SER A N 1
ATOM 512 C CA . SER A 1 69 ? -1.496 -2.434 9.049 1.00 84.31 69 SER A CA 1
ATOM 513 C C . SER A 1 69 ? -0.667 -2.228 10.325 1.00 84.31 69 SER A C 1
ATOM 515 O O . SER A 1 69 ? -0.766 -3.015 11.264 1.00 84.31 69 SER A O 1
ATOM 517 N N . ILE A 1 70 ? 0.139 -1.159 10.398 1.00 83.81 70 ILE A N 1
ATOM 518 C CA . ILE A 1 70 ? 0.973 -0.851 11.572 1.00 83.81 70 ILE A CA 1
ATOM 519 C C . ILE A 1 70 ? 0.107 -0.580 12.814 1.00 83.81 70 ILE A C 1
ATOM 521 O O . ILE A 1 70 ? 0.297 -1.275 13.816 1.00 83.81 70 ILE A O 1
ATOM 525 N N . PRO A 1 71 ? -0.844 0.381 12.799 1.00 80.81 71 PRO A N 1
ATOM 526 C CA . PRO A 1 71 ? -1.722 0.599 13.943 1.00 80.81 71 PRO A CA 1
ATOM 527 C C . PRO A 1 71 ? -2.638 -0.599 14.230 1.00 80.81 71 PRO A C 1
ATOM 529 O O . PRO A 1 71 ? -2.885 -0.879 15.400 1.00 80.81 71 PRO A O 1
ATOM 532 N N . GLN A 1 72 ? -3.076 -1.361 13.219 1.00 84.19 72 GLN A N 1
ATOM 533 C CA . GLN A 1 72 ? -3.852 -2.596 13.438 1.00 84.19 72 GLN A CA 1
ATOM 534 C C . GLN A 1 72 ? -3.064 -3.658 14.223 1.00 84.19 72 GLN A C 1
ATOM 536 O O . GLN A 1 72 ? -3.638 -4.427 14.995 1.00 84.19 72 GLN A O 1
ATOM 541 N N . LEU A 1 73 ? -1.740 -3.679 14.064 1.00 78.50 73 LEU A N 1
ATOM 542 C CA . LEU A 1 73 ? -0.833 -4.562 14.794 1.00 78.50 73 LEU A CA 1
ATOM 543 C C . LEU A 1 73 ? -0.240 -3.921 16.053 1.00 78.50 73 LEU A C 1
ATOM 545 O O . LEU A 1 73 ? 0.566 -4.560 16.729 1.00 78.50 73 LEU A O 1
ATOM 549 N N . ALA A 1 74 ? -0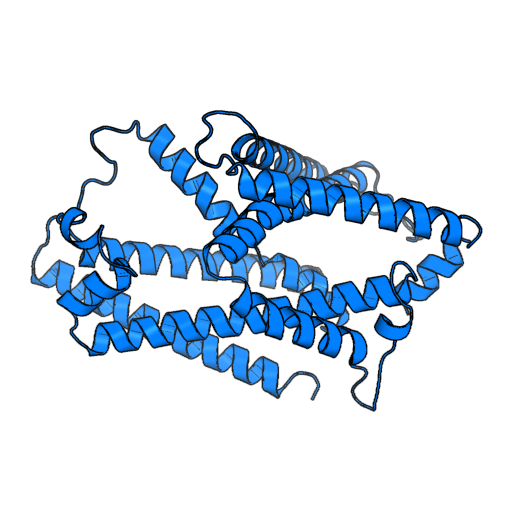.628 -2.695 16.416 1.00 74.50 74 ALA A N 1
ATOM 550 C CA . ALA A 1 74 ? -0.047 -1.995 17.562 1.00 74.50 74 ALA A CA 1
ATOM 551 C C . ALA A 1 74 ? -0.213 -2.766 18.883 1.00 74.50 74 ALA A C 1
ATOM 553 O O . ALA A 1 74 ? 0.655 -2.674 19.740 1.00 74.50 74 ALA A O 1
ATOM 554 N N . GLY A 1 75 ? -1.264 -3.581 19.030 1.00 69.38 75 GLY A N 1
ATOM 555 C CA . GLY A 1 75 ? -1.446 -4.448 20.203 1.00 69.38 75 GLY A CA 1
ATOM 556 C C . GLY A 1 75 ? -0.407 -5.574 20.335 1.00 69.38 75 GLY A C 1
ATOM 557 O O . GLY A 1 75 ? -0.174 -6.070 21.434 1.00 69.38 75 GLY A O 1
ATOM 558 N N . GLU A 1 76 ? 0.258 -5.963 19.242 1.00 71.12 76 GLU A N 1
ATOM 559 C CA . GLU A 1 76 ? 1.317 -6.985 19.254 1.00 71.12 76 GLU A CA 1
ATOM 560 C C . GLU A 1 76 ? 2.688 -6.416 19.613 1.00 71.12 76 GLU A C 1
ATOM 562 O O . GLU A 1 76 ? 3.587 -7.153 20.038 1.00 71.12 76 GLU A O 1
ATOM 567 N N . PHE A 1 77 ? 2.863 -5.110 19.430 1.00 72.25 77 PHE A N 1
ATOM 568 C CA . PHE A 1 77 ? 4.141 -4.451 19.590 1.00 72.25 77 PHE A CA 1
ATOM 569 C C . PHE A 1 77 ? 4.131 -3.507 20.787 1.00 72.25 77 PHE A C 1
ATOM 571 O O . PHE A 1 77 ? 3.302 -2.615 20.902 1.00 72.25 77 PHE A O 1
ATOM 578 N N . ASN A 1 78 ? 5.134 -3.631 21.653 1.00 71.25 78 ASN A N 1
ATOM 579 C CA . ASN A 1 78 ? 5.306 -2.713 22.776 1.00 71.25 78 ASN A CA 1
ATOM 580 C C . ASN A 1 78 ? 6.018 -1.422 22.325 1.00 71.25 78 ASN A C 1
ATOM 582 O O . ASN A 1 78 ? 7.179 -1.181 22.671 1.00 71.25 78 ASN A O 1
ATOM 586 N N . PHE A 1 79 ? 5.364 -0.626 21.476 1.00 73.81 79 PHE A N 1
ATOM 587 C CA . PHE A 1 79 ? 5.875 0.664 21.007 1.00 73.81 79 PHE A CA 1
ATOM 588 C C . PHE A 1 79 ? 5.021 1.814 21.537 1.00 73.81 79 PHE A C 1
ATOM 590 O O . PHE A 1 79 ? 3.803 1.710 21.635 1.00 73.81 79 PHE A O 1
ATOM 597 N N . SER A 1 80 ? 5.657 2.950 21.836 1.00 83.81 80 SER A N 1
ATOM 598 C CA . SER A 1 80 ? 4.911 4.168 22.150 1.00 83.81 80 SER A CA 1
ATOM 599 C C . SER A 1 80 ? 4.153 4.667 20.908 1.00 83.81 80 SER A C 1
ATOM 601 O O . SER A 1 80 ? 4.661 4.516 19.791 1.00 83.81 80 SER A O 1
ATOM 603 N N . PRO A 1 81 ? 2.994 5.338 21.064 1.00 80.50 81 PRO A N 1
ATOM 604 C CA . PRO A 1 81 ? 2.247 5.901 19.934 1.00 80.50 81 PRO A CA 1
ATOM 605 C C . PRO A 1 81 ? 3.098 6.806 19.029 1.00 80.50 81 PRO A C 1
ATOM 607 O O . PRO A 1 81 ? 2.994 6.756 17.807 1.00 80.50 81 PRO A O 1
ATOM 610 N N . ARG A 1 82 ? 4.025 7.577 19.618 1.00 84.19 82 ARG A N 1
ATOM 611 C CA . ARG A 1 82 ? 4.975 8.421 18.874 1.00 84.19 82 ARG A CA 1
ATOM 612 C C . ARG A 1 82 ? 5.920 7.602 17.993 1.00 84.19 82 ARG A C 1
ATOM 614 O O . ARG A 1 82 ? 6.225 8.012 16.877 1.00 84.19 82 ARG A O 1
ATOM 621 N N . LYS A 1 83 ? 6.385 6.449 18.482 1.00 85.62 83 LYS A N 1
ATOM 622 C CA . LYS A 1 83 ? 7.230 5.542 17.700 1.00 85.62 83 LYS A CA 1
ATOM 623 C C . LYS A 1 83 ? 6.427 4.869 16.587 1.00 85.62 83 LYS A C 1
ATOM 625 O O . LYS A 1 83 ? 6.945 4.761 15.483 1.00 85.62 83 LYS A O 1
ATOM 630 N N . ALA A 1 84 ? 5.178 4.480 16.848 1.00 84.56 84 ALA A N 1
ATOM 631 C CA . ALA A 1 84 ? 4.286 3.937 15.822 1.00 84.56 84 ALA A CA 1
ATOM 632 C C . ALA A 1 84 ? 4.050 4.944 14.682 1.00 84.56 84 ALA A C 1
ATOM 634 O O . ALA A 1 84 ? 4.211 4.587 13.518 1.00 84.56 84 ALA A O 1
ATOM 635 N N . LEU A 1 85 ? 3.781 6.215 15.011 1.00 85.69 85 LEU A N 1
ATOM 636 C CA . LEU A 1 85 ? 3.668 7.290 14.019 1.00 85.69 85 LEU A CA 1
ATOM 637 C C . LEU A 1 85 ? 4.966 7.473 13.220 1.00 85.69 85 LEU A C 1
ATOM 639 O O . LEU A 1 85 ? 4.929 7.565 11.998 1.00 85.69 85 LEU A O 1
ATOM 643 N N . GLY A 1 86 ? 6.119 7.482 13.896 1.00 88.00 86 GLY A N 1
ATOM 644 C CA . GLY A 1 86 ? 7.417 7.588 13.227 1.00 88.00 86 GLY A CA 1
ATOM 645 C C . GLY A 1 86 ? 7.683 6.431 12.259 1.00 88.00 86 GLY A C 1
ATOM 646 O O . GLY A 1 86 ? 8.119 6.667 11.137 1.00 88.00 86 GLY A O 1
ATOM 647 N N . LEU A 1 87 ? 7.383 5.192 12.661 1.00 86.81 87 LEU A N 1
ATOM 648 C CA . LEU A 1 87 ? 7.511 4.012 11.798 1.00 86.81 87 LEU A CA 1
ATOM 649 C C . LEU A 1 87 ? 6.588 4.094 10.577 1.00 86.81 87 LEU A C 1
ATOM 651 O O . LEU A 1 87 ? 7.010 3.751 9.478 1.00 86.81 87 LEU A O 1
ATOM 655 N N . LEU A 1 88 ? 5.362 4.586 10.761 1.00 88.81 88 LEU A N 1
ATOM 656 C CA . LEU A 1 88 ? 4.396 4.787 9.683 1.00 88.81 88 LEU A CA 1
ATOM 657 C C . LEU A 1 88 ? 4.885 5.833 8.674 1.00 88.81 88 LEU A C 1
ATOM 659 O O . LEU A 1 88 ? 4.897 5.560 7.477 1.00 88.81 88 LEU A O 1
ATOM 663 N N . MET A 1 89 ? 5.380 6.983 9.144 1.00 90.12 89 MET A N 1
ATOM 664 C CA . MET A 1 89 ? 5.941 8.019 8.268 1.00 90.12 89 MET A CA 1
ATOM 665 C C . MET A 1 89 ? 7.170 7.523 7.497 1.00 90.12 89 MET A C 1
ATOM 667 O O . MET A 1 89 ? 7.246 7.705 6.284 1.00 90.12 89 MET A O 1
ATOM 671 N N . TRP A 1 90 ? 8.113 6.859 8.172 1.00 91.00 90 TRP A N 1
ATOM 672 C CA . TRP A 1 90 ? 9.298 6.301 7.513 1.00 91.00 90 TRP A CA 1
ATOM 673 C C . TRP A 1 90 ? 8.951 5.195 6.517 1.00 91.00 90 TRP A C 1
ATOM 675 O O . TRP A 1 90 ? 9.575 5.125 5.462 1.00 91.00 90 TRP A O 1
ATOM 685 N N . GLY A 1 91 ? 7.950 4.366 6.823 1.00 89.69 91 GLY A N 1
ATOM 686 C CA . GLY A 1 91 ? 7.452 3.340 5.910 1.00 89.69 91 GLY A CA 1
ATOM 687 C C . GLY A 1 91 ? 6.893 3.940 4.621 1.00 89.69 91 GLY A C 1
ATOM 688 O O . GLY A 1 91 ? 7.277 3.507 3.537 1.00 89.69 91 GLY A O 1
ATOM 689 N N . VAL A 1 92 ? 6.057 4.980 4.732 1.00 91.50 92 VAL A N 1
ATOM 690 C CA . VAL A 1 92 ? 5.508 5.693 3.566 1.00 91.50 92 VAL A CA 1
ATOM 691 C C . VAL A 1 92 ? 6.626 6.337 2.745 1.00 91.50 92 VAL A C 1
ATOM 693 O O . VAL A 1 92 ? 6.673 6.125 1.539 1.00 91.50 92 VAL A O 1
ATOM 696 N N . ILE A 1 93 ? 7.570 7.040 3.382 1.00 93.56 93 ILE A N 1
ATOM 697 C CA . ILE A 1 93 ? 8.712 7.661 2.687 1.00 93.56 93 ILE A CA 1
ATOM 698 C C . ILE A 1 93 ? 9.553 6.607 1.956 1.00 93.56 93 ILE A C 1
ATOM 700 O O . ILE A 1 93 ? 9.907 6.801 0.794 1.00 93.56 93 ILE A O 1
ATOM 704 N N . ALA A 1 94 ? 9.866 5.483 2.605 1.00 92.50 94 ALA A N 1
ATOM 705 C CA . ALA A 1 94 ? 10.634 4.408 1.984 1.00 92.50 94 ALA A CA 1
ATOM 706 C C . ALA A 1 94 ? 9.903 3.814 0.767 1.00 92.50 94 ALA A C 1
ATOM 708 O O . ALA A 1 94 ? 10.524 3.624 -0.279 1.00 92.50 94 ALA A O 1
ATOM 709 N N . ALA A 1 95 ? 8.589 3.584 0.872 1.00 91.75 95 ALA A N 1
ATOM 710 C CA . ALA A 1 95 ? 7.768 3.140 -0.253 1.00 91.75 95 ALA A CA 1
ATOM 711 C C . ALA A 1 95 ? 7.781 4.163 -1.403 1.00 91.75 95 ALA A C 1
ATOM 713 O O . ALA A 1 95 ? 8.010 3.785 -2.551 1.00 91.75 95 ALA A O 1
ATOM 714 N N . THR A 1 96 ? 7.643 5.459 -1.099 1.00 93.44 96 THR A N 1
ATOM 715 C CA . THR A 1 96 ? 7.736 6.536 -2.096 1.00 93.44 96 THR A CA 1
ATOM 716 C C . THR A 1 96 ? 9.070 6.528 -2.827 1.00 93.44 96 THR A C 1
ATOM 718 O O . THR A 1 96 ? 9.093 6.617 -4.052 1.00 93.44 96 THR A O 1
ATOM 721 N N . LEU A 1 97 ? 10.183 6.388 -2.104 1.00 95.62 97 LEU A N 1
ATOM 722 C CA . LEU A 1 97 ? 11.510 6.349 -2.716 1.00 95.62 97 LEU A CA 1
ATOM 723 C C . LEU A 1 97 ? 11.676 5.141 -3.643 1.00 95.62 97 LEU A C 1
ATOM 725 O O . LEU A 1 97 ? 12.230 5.290 -4.729 1.00 95.62 97 LEU A O 1
ATOM 729 N N . ILE A 1 98 ? 11.159 3.971 -3.259 1.00 94.50 98 ILE A N 1
ATOM 730 C CA . ILE A 1 98 ? 11.193 2.770 -4.106 1.00 94.50 98 ILE A CA 1
ATOM 731 C C . ILE A 1 98 ? 10.340 2.969 -5.365 1.00 94.50 98 ILE A C 1
ATOM 733 O O . ILE A 1 98 ? 10.792 2.634 -6.460 1.00 94.50 98 ILE A O 1
ATOM 737 N N . TYR A 1 99 ? 9.145 3.556 -5.243 1.00 93.25 99 TYR A N 1
ATOM 738 C CA . TYR A 1 99 ? 8.299 3.869 -6.399 1.00 93.25 99 TYR A CA 1
ATOM 739 C C . TYR A 1 99 ? 8.971 4.851 -7.355 1.00 93.25 99 TYR A C 1
ATOM 741 O O . TYR A 1 99 ? 9.031 4.579 -8.552 1.00 93.25 99 TYR A O 1
ATOM 749 N N . LEU A 1 100 ? 9.531 5.950 -6.845 1.00 94.62 100 LEU A N 1
ATOM 750 C CA . LEU A 1 100 ? 10.270 6.916 -7.663 1.00 94.62 100 LEU A CA 1
ATOM 751 C C . LEU A 1 100 ? 11.474 6.268 -8.356 1.00 94.62 100 LEU A C 1
ATOM 753 O O . LEU A 1 100 ? 11.691 6.495 -9.544 1.00 94.62 100 LEU A O 1
ATOM 757 N N . ALA A 1 101 ? 12.220 5.427 -7.641 1.00 96.19 101 ALA A N 1
ATOM 758 C CA . ALA A 1 101 ? 13.376 4.727 -8.183 1.00 96.19 101 ALA A CA 1
ATOM 759 C C . ALA A 1 101 ? 12.989 3.768 -9.322 1.00 96.19 101 ALA A C 1
ATOM 761 O O . ALA A 1 101 ? 13.608 3.789 -10.386 1.00 96.19 101 ALA A O 1
ATOM 762 N N . MET A 1 102 ? 11.932 2.973 -9.142 1.00 95.25 102 MET A N 1
ATOM 763 C CA . MET A 1 102 ? 11.460 2.046 -10.174 1.00 95.25 102 MET A CA 1
ATOM 764 C C . MET A 1 102 ? 10.802 2.756 -11.359 1.00 95.25 102 MET A C 1
ATOM 766 O O . MET A 1 102 ? 10.998 2.324 -12.496 1.00 95.25 102 MET A O 1
ATOM 770 N N . MET A 1 103 ? 10.073 3.853 -11.130 1.00 92.75 103 MET A N 1
ATOM 771 C CA . MET A 1 103 ? 9.541 4.687 -12.214 1.00 92.75 103 MET A CA 1
ATOM 772 C C . MET A 1 103 ? 10.673 5.294 -13.045 1.00 92.75 103 MET A C 1
ATOM 774 O O . MET A 1 103 ? 10.622 5.228 -14.270 1.00 92.75 103 MET A O 1
ATOM 778 N N . LEU A 1 104 ? 11.728 5.801 -12.400 1.00 94.12 104 LEU A N 1
ATOM 779 C CA . LEU A 1 104 ? 12.919 6.299 -13.088 1.00 94.12 104 LEU A CA 1
ATOM 780 C C . LEU A 1 104 ? 13.609 5.193 -13.900 1.00 94.12 104 LEU A C 1
ATOM 782 O O . LEU A 1 104 ? 13.891 5.388 -15.078 1.00 94.12 104 LEU A O 1
ATOM 786 N N . ALA A 1 105 ? 13.851 4.028 -13.294 1.00 95.25 105 ALA A N 1
ATOM 787 C CA . ALA A 1 105 ? 14.474 2.896 -13.978 1.00 95.25 105 ALA A CA 1
ATOM 788 C C . ALA A 1 105 ? 13.661 2.449 -15.204 1.00 95.25 105 ALA A C 1
ATOM 790 O O . ALA A 1 105 ? 14.227 2.229 -16.271 1.00 95.25 105 ALA A O 1
ATOM 791 N N . THR A 1 106 ? 12.336 2.376 -15.066 1.00 93.50 106 THR A N 1
ATOM 792 C CA . THR A 1 106 ? 11.423 2.008 -16.157 1.00 93.50 106 THR A CA 1
ATOM 793 C C . THR A 1 106 ? 11.414 3.066 -17.257 1.00 93.50 106 THR A C 1
ATOM 795 O O . THR A 1 106 ? 11.512 2.725 -18.429 1.00 93.50 106 THR A O 1
ATOM 798 N N . SER A 1 107 ? 11.351 4.349 -16.893 1.00 92.06 107 SER A N 1
ATOM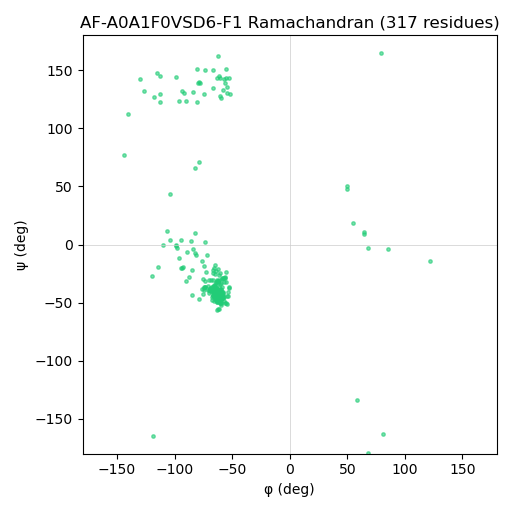 799 C CA . SER A 1 107 ? 11.382 5.461 -17.848 1.00 92.06 107 SER A CA 1
ATOM 800 C C . SER A 1 107 ? 12.677 5.479 -18.665 1.00 92.06 107 SER A C 1
ATOM 802 O O . SER A 1 107 ? 12.629 5.687 -19.875 1.00 92.06 107 SER A O 1
ATOM 804 N N . ILE A 1 108 ? 13.822 5.190 -18.036 1.00 93.75 108 ILE A N 1
ATOM 805 C CA . ILE A 1 108 ? 15.106 5.058 -18.737 1.00 93.75 108 ILE A CA 1
ATOM 806 C C . ILE A 1 108 ? 15.117 3.830 -19.654 1.00 93.75 108 ILE A C 1
ATOM 808 O O . ILE A 1 108 ? 15.584 3.932 -20.785 1.00 93.75 108 ILE A O 1
ATOM 812 N N . ALA A 1 109 ? 14.633 2.681 -19.172 1.00 92.94 109 ALA A N 1
ATOM 813 C CA . ALA A 1 109 ? 14.637 1.436 -19.938 1.00 92.94 109 ALA A CA 1
ATOM 814 C C . ALA A 1 109 ? 13.765 1.531 -21.197 1.00 92.94 109 ALA A C 1
ATOM 816 O O . ALA A 1 109 ? 14.159 1.067 -22.262 1.00 92.94 109 ALA A O 1
ATOM 817 N N . VAL A 1 110 ? 12.593 2.155 -21.072 1.00 91.19 110 VAL A N 1
ATOM 818 C CA . VAL A 1 110 ? 11.653 2.355 -22.179 1.00 91.19 110 VAL A CA 1
ATOM 819 C C . VAL A 1 110 ? 12.137 3.449 -23.140 1.00 91.19 110 VAL A C 1
ATOM 821 O O . VAL A 1 110 ? 11.945 3.341 -24.353 1.00 91.19 110 VAL A O 1
ATOM 824 N N . GLY A 1 111 ? 12.770 4.507 -22.621 1.00 87.75 111 GLY A N 1
ATOM 825 C CA . GLY A 1 111 ? 13.209 5.647 -23.424 1.00 87.75 111 GLY A CA 1
ATOM 826 C C . GLY A 1 111 ? 12.035 6.299 -24.160 1.00 87.75 111 GLY A C 1
ATOM 827 O O . GLY A 1 111 ? 10.978 6.520 -23.575 1.00 87.75 111 GLY A O 1
ATOM 828 N N . ALA A 1 112 ? 12.210 6.590 -25.450 1.00 85.12 112 ALA A N 1
ATOM 829 C CA . ALA A 1 112 ? 11.158 7.134 -26.315 1.00 85.12 112 ALA A CA 1
ATOM 830 C C . ALA A 1 112 ? 10.228 6.060 -26.928 1.00 85.12 112 ALA A C 1
ATOM 832 O O . ALA A 1 112 ? 9.268 6.403 -27.615 1.00 85.12 112 ALA A O 1
ATOM 833 N N . HIS A 1 113 ? 10.483 4.769 -26.694 1.00 83.75 113 HIS A N 1
ATOM 834 C CA . HIS A 1 113 ? 9.850 3.656 -27.415 1.00 83.75 113 HIS A CA 1
ATOM 835 C C . HIS A 1 113 ? 8.770 2.936 -26.594 1.00 83.75 113 HIS A C 1
ATOM 837 O O . HIS A 1 113 ? 8.711 1.710 -26.575 1.00 83.75 113 HIS A O 1
ATOM 843 N N . HIS A 1 114 ? 7.914 3.686 -25.898 1.00 82.19 114 HIS A N 1
ATOM 844 C CA . HIS A 1 114 ? 6.860 3.105 -25.055 1.00 82.19 114 HIS A CA 1
ATOM 845 C C . HIS A 1 114 ? 5.880 2.193 -25.808 1.00 82.19 114 HIS A C 1
ATOM 847 O O . HIS A 1 114 ? 5.533 1.136 -25.280 1.00 82.19 114 HIS A O 1
ATOM 853 N N . ASP A 1 115 ? 5.548 2.530 -27.058 1.00 86.00 115 ASP A N 1
ATOM 854 C CA . ASP A 1 115 ? 4.658 1.751 -27.932 1.00 86.00 115 ASP A CA 1
ATOM 855 C C . ASP A 1 115 ? 5.112 0.290 -28.101 1.00 86.00 115 ASP A C 1
ATOM 857 O O . ASP A 1 115 ? 4.295 -0.621 -28.228 1.00 86.00 115 ASP A O 1
ATOM 861 N N . ALA A 1 116 ? 6.427 0.039 -28.062 1.00 87.94 116 ALA A N 1
ATOM 862 C CA . ALA A 1 116 ? 6.991 -1.300 -28.235 1.00 87.94 116 ALA A CA 1
ATOM 863 C C . ALA A 1 116 ? 6.617 -2.262 -27.095 1.00 87.94 116 ALA A C 1
ATOM 865 O O . ALA A 1 116 ? 6.675 -3.477 -27.277 1.00 87.94 116 ALA A O 1
ATOM 866 N N . TYR A 1 117 ? 6.219 -1.732 -25.936 1.00 89.88 117 TYR A N 1
ATOM 867 C CA . TYR A 1 117 ? 5.937 -2.518 -24.739 1.00 89.88 117 TYR A CA 1
ATOM 868 C C . TYR A 1 117 ? 4.448 -2.562 -24.369 1.00 89.88 117 TYR A C 1
ATOM 870 O O . TYR A 1 117 ? 4.097 -3.220 -23.392 1.00 89.88 117 TYR A O 1
ATOM 878 N N . GLU A 1 118 ? 3.551 -1.911 -25.118 1.00 84.75 118 GLU A N 1
ATOM 879 C CA . GLU A 1 118 ? 2.114 -1.872 -24.785 1.00 84.75 118 GLU A CA 1
ATOM 880 C C . GLU A 1 118 ? 1.440 -3.254 -24.816 1.00 84.75 118 GLU A C 1
ATOM 882 O O . GLU A 1 118 ? 0.504 -3.511 -24.059 1.00 84.75 118 GLU A O 1
ATOM 887 N N . GLY A 1 119 ? 1.928 -4.163 -25.666 1.00 85.62 119 GLY A N 1
ATOM 888 C CA . GLY A 1 119 ? 1.429 -5.538 -25.767 1.00 85.62 119 GLY A CA 1
ATOM 889 C C . GLY A 1 119 ? 2.006 -6.503 -24.727 1.00 85.62 119 GLY A C 1
ATOM 890 O O . GLY A 1 119 ? 1.563 -7.651 -24.645 1.00 85.62 119 GLY A O 1
ATOM 891 N N . GLU A 1 120 ? 2.993 -6.069 -23.941 1.00 90.19 120 GLU A N 1
ATOM 892 C CA . GLU A 1 120 ? 3.670 -6.930 -22.978 1.00 90.19 120 GLU A CA 1
ATOM 893 C C . GLU A 1 120 ? 2.841 -7.128 -21.709 1.00 90.19 120 GLU A C 1
ATOM 895 O O . GLU A 1 120 ? 2.261 -6.200 -21.146 1.00 90.19 120 GLU A O 1
ATOM 900 N N . ALA A 1 121 ? 2.844 -8.353 -21.181 1.00 87.69 121 ALA A N 1
ATOM 901 C CA . ALA A 1 121 ? 2.139 -8.654 -19.934 1.00 87.69 121 ALA A CA 1
ATOM 902 C C . ALA A 1 121 ? 2.760 -7.940 -18.719 1.00 87.69 121 ALA A C 1
ATOM 904 O O . ALA A 1 121 ? 2.089 -7.739 -17.702 1.00 87.69 121 ALA A O 1
ATOM 905 N N . TRP A 1 122 ? 4.049 -7.592 -18.809 1.00 91.00 122 TRP A N 1
ATOM 906 C CA . TRP A 1 122 ? 4.779 -6.866 -17.777 1.00 91.00 122 TRP A CA 1
ATOM 907 C C . TRP A 1 122 ? 5.793 -5.887 -18.403 1.00 91.00 122 TRP A C 1
ATOM 909 O O . TRP A 1 122 ? 6.999 -6.153 -18.393 1.00 91.00 122 TRP A O 1
ATOM 919 N N . PRO A 1 123 ? 5.318 -4.734 -18.918 1.00 91.94 123 PRO A N 1
ATOM 920 C CA . PRO A 1 123 ? 6.128 -3.807 -19.715 1.00 91.94 123 PRO A CA 1
ATOM 921 C C . PRO A 1 123 ? 7.434 -3.352 -19.033 1.00 91.94 123 PRO A C 1
ATOM 923 O O . PRO A 1 123 ? 8.488 -3.427 -19.664 1.00 91.94 123 PRO A O 1
ATOM 926 N N . PRO A 1 124 ? 7.447 -2.988 -17.728 1.00 93.31 124 PRO A N 1
ATOM 927 C CA . PRO A 1 124 ? 8.689 -2.626 -17.045 1.00 93.31 124 PRO A CA 1
ATOM 928 C C . PRO A 1 124 ? 9.743 -3.738 -17.022 1.00 93.31 124 PRO A C 1
ATOM 930 O O . PRO A 1 124 ? 10.933 -3.460 -17.151 1.00 93.31 124 PRO A O 1
ATOM 933 N N . ALA A 1 125 ? 9.335 -4.999 -16.844 1.00 94.50 125 ALA A N 1
ATOM 934 C CA . ALA A 1 125 ? 10.281 -6.112 -16.815 1.00 94.50 125 ALA A CA 1
ATOM 935 C C . ALA A 1 125 ? 10.815 -6.445 -18.207 1.00 94.50 125 ALA A C 1
ATOM 937 O O . ALA A 1 125 ? 11.998 -6.759 -18.319 1.00 94.50 125 ALA A O 1
ATOM 938 N N . ALA A 1 126 ? 9.978 -6.342 -19.245 1.00 94.56 126 ALA A N 1
ATOM 939 C CA . ALA A 1 126 ? 10.404 -6.510 -20.631 1.00 94.56 126 ALA A CA 1
ATOM 940 C C . ALA A 1 126 ? 11.480 -5.475 -20.999 1.00 94.56 126 ALA A C 1
ATOM 942 O O . ALA A 1 126 ? 12.588 -5.861 -21.369 1.00 94.56 126 ALA A O 1
ATOM 943 N N . ALA A 1 127 ? 11.215 -4.187 -20.754 1.00 94.38 127 ALA A N 1
ATOM 944 C CA . ALA A 1 127 ? 12.159 -3.107 -21.048 1.00 94.38 127 ALA A CA 1
ATOM 945 C C . ALA A 1 127 ? 13.484 -3.249 -20.280 1.00 94.38 127 ALA A C 1
ATOM 947 O O . ALA A 1 127 ? 14.574 -3.167 -20.847 1.00 94.38 127 ALA A O 1
ATOM 948 N N . ILE A 1 128 ? 13.419 -3.527 -18.974 1.00 95.38 128 ILE A N 1
ATOM 949 C CA . ILE A 1 128 ? 14.627 -3.715 -18.155 1.00 95.38 128 ILE A CA 1
ATOM 950 C C . ILE A 1 128 ? 15.410 -4.963 -18.592 1.00 95.38 128 ILE A C 1
ATOM 952 O O . ILE A 1 128 ? 16.645 -4.958 -18.568 1.00 95.38 128 ILE A O 1
ATOM 956 N N . SER A 1 129 ? 14.715 -6.027 -19.001 1.00 95.38 129 SER A N 1
ATOM 957 C CA . SER A 1 129 ? 15.341 -7.248 -19.510 1.00 95.38 129 SER A CA 1
ATOM 958 C C . SER A 1 129 ? 15.988 -7.049 -20.878 1.00 95.38 129 SER A C 1
ATOM 960 O O . SER A 1 129 ? 16.978 -7.717 -21.160 1.00 95.38 129 SER A O 1
ATOM 962 N N . GLU A 1 130 ? 15.476 -6.160 -21.724 1.00 93.31 130 GLU A N 1
ATOM 963 C CA . GLU A 1 130 ? 16.100 -5.847 -23.013 1.00 93.31 130 GLU A CA 1
ATOM 964 C C . GLU A 1 130 ? 17.448 -5.137 -22.820 1.00 93.31 130 GLU A C 1
ATOM 966 O O . GLU A 1 130 ? 18.431 -5.448 -23.493 1.00 93.31 130 GLU A O 1
ATOM 971 N N . VAL A 1 131 ? 17.527 -4.249 -21.827 1.00 93.00 131 VAL A N 1
ATOM 972 C CA . VAL A 1 131 ? 18.743 -3.479 -21.530 1.00 93.00 131 VAL A CA 1
ATOM 973 C C . VAL A 1 131 ? 19.786 -4.293 -20.753 1.00 93.00 131 VAL A C 1
ATOM 975 O O . VAL A 1 131 ? 20.970 -4.259 -21.089 1.00 93.00 131 VAL A O 1
ATOM 978 N N . ILE A 1 132 ? 19.384 -5.002 -19.689 1.00 93.81 132 ILE A N 1
ATOM 979 C CA . ILE A 1 132 ? 20.310 -5.733 -18.793 1.00 93.81 132 ILE A CA 1
ATOM 980 C C . ILE A 1 132 ? 20.497 -7.198 -19.233 1.00 93.81 132 ILE A C 1
ATOM 982 O O . ILE A 1 132 ? 21.464 -7.857 -18.843 1.00 93.81 132 ILE A O 1
ATOM 986 N N . GLY A 1 133 ? 19.582 -7.739 -20.036 1.00 93.62 133 GLY A N 1
ATOM 987 C CA . GLY A 1 133 ? 19.510 -9.163 -20.353 1.00 93.62 133 GLY A CA 1
ATOM 988 C C . GLY A 1 133 ? 18.804 -9.983 -19.259 1.00 93.62 133 GLY A C 1
ATOM 989 O O . GLY A 1 133 ? 18.150 -9.427 -18.370 1.00 93.62 133 GLY A O 1
ATOM 990 N N . PRO A 1 134 ? 18.969 -11.322 -19.257 1.00 94.31 134 PRO A N 1
ATOM 991 C CA . PRO A 1 134 ? 18.266 -12.230 -18.339 1.00 94.31 134 PRO A CA 1
ATOM 992 C C . PRO A 1 134 ? 18.467 -11.919 -16.848 1.00 94.31 134 PRO A C 1
ATOM 994 O O . PRO A 1 134 ? 17.596 -12.201 -16.025 1.00 94.31 134 PRO A O 1
ATOM 997 N N . ALA A 1 135 ? 19.602 -11.311 -16.489 1.00 95.12 135 ALA A N 1
ATOM 998 C CA . ALA A 1 135 ? 19.868 -10.866 -15.125 1.00 95.12 135 ALA A CA 1
ATOM 999 C C . ALA A 1 135 ? 18.905 -9.751 -14.676 1.00 95.12 135 ALA A C 1
ATOM 1001 O O . ALA A 1 135 ? 18.484 -9.747 -13.521 1.00 95.12 135 ALA A O 1
ATOM 1002 N N . GLY A 1 136 ? 18.506 -8.847 -15.579 1.00 94.06 136 GLY A N 1
ATOM 1003 C CA . GLY A 1 136 ? 17.520 -7.801 -15.299 1.00 94.06 136 GLY A CA 1
ATOM 1004 C C . GLY A 1 136 ? 16.152 -8.385 -14.967 1.00 94.06 136 GLY A C 1
ATOM 1005 O O . GLY A 1 136 ? 15.552 -8.012 -13.959 1.00 94.06 136 GLY A O 1
ATOM 1006 N N . LEU A 1 137 ? 15.703 -9.372 -15.748 1.00 95.38 137 LEU A N 1
ATOM 1007 C CA . LEU A 1 137 ? 14.465 -10.098 -15.464 1.00 95.38 137 LEU A CA 1
ATOM 1008 C C . LEU A 1 137 ? 14.532 -10.823 -14.112 1.00 95.38 137 LEU A C 1
ATOM 1010 O O . LEU A 1 137 ? 13.594 -10.733 -13.321 1.00 95.38 137 LEU A O 1
ATOM 1014 N N . ALA A 1 138 ? 15.645 -11.499 -13.811 1.00 96.44 138 ALA A N 1
ATOM 1015 C CA . ALA A 1 138 ? 15.826 -12.174 -12.527 1.00 96.44 138 ALA A CA 1
ATOM 1016 C C . ALA A 1 138 ? 15.757 -11.191 -11.344 1.00 96.44 138 ALA A C 1
ATOM 1018 O O . ALA A 1 138 ? 15.068 -11.463 -10.360 1.00 96.44 138 ALA A O 1
ATOM 1019 N N . LEU A 1 139 ? 16.410 -10.028 -11.454 1.00 96.12 139 LEU A N 1
ATOM 1020 C CA . LEU A 1 139 ? 16.345 -8.972 -10.440 1.00 96.12 139 LEU A CA 1
ATOM 1021 C C . LEU A 1 139 ? 14.918 -8.436 -10.266 1.00 96.12 139 LEU A C 1
ATOM 1023 O O . LEU A 1 139 ? 14.472 -8.275 -9.131 1.00 96.12 139 LEU A O 1
ATOM 1027 N N . MET A 1 140 ? 14.186 -8.220 -11.363 1.00 96.19 140 MET A N 1
ATOM 1028 C CA . MET A 1 140 ? 12.782 -7.792 -11.333 1.00 96.19 140 MET A CA 1
ATOM 1029 C C . MET A 1 140 ? 11.892 -8.816 -10.627 1.00 96.19 140 MET A C 1
ATOM 1031 O O . MET A 1 140 ? 11.116 -8.455 -9.740 1.00 96.19 140 MET A O 1
ATOM 1035 N N . VAL A 1 141 ? 12.032 -10.101 -10.967 1.00 96.12 141 VAL A N 1
ATOM 1036 C CA . VAL A 1 141 ? 11.284 -11.195 -10.329 1.00 96.12 141 VAL A CA 1
ATOM 1037 C C . VAL A 1 141 ? 11.585 -11.256 -8.835 1.00 96.12 141 VAL A C 1
ATOM 1039 O O . VAL A 1 141 ? 10.655 -11.363 -8.035 1.00 96.12 141 VAL A O 1
ATOM 1042 N N . VAL A 1 142 ? 12.856 -11.150 -8.440 1.00 95.75 142 VAL A N 1
ATOM 1043 C CA . VAL A 1 142 ? 13.265 -11.157 -7.028 1.00 95.75 142 VAL A CA 1
ATOM 1044 C C . VAL A 1 142 ? 12.692 -9.953 -6.279 1.00 95.75 142 VAL A C 1
ATOM 1046 O O . VAL A 1 142 ? 12.084 -10.136 -5.223 1.00 95.75 142 VAL A O 1
ATOM 1049 N N . ALA A 1 143 ? 12.838 -8.742 -6.825 1.00 95.06 143 ALA A N 1
ATOM 1050 C CA . ALA A 1 143 ? 12.355 -7.514 -6.199 1.00 95.06 143 ALA A CA 1
ATOM 1051 C C . ALA A 1 143 ? 10.834 -7.543 -6.000 1.00 95.06 143 ALA A C 1
ATOM 1053 O O . ALA A 1 143 ? 10.351 -7.330 -4.885 1.00 95.06 143 ALA A O 1
ATOM 1054 N N . VAL A 1 144 ? 10.078 -7.873 -7.052 1.00 94.06 144 VAL A N 1
ATOM 1055 C CA . VAL A 1 144 ? 8.613 -7.934 -6.984 1.00 94.06 144 VAL A CA 1
ATOM 1056 C C . VAL A 1 144 ? 8.143 -9.060 -6.076 1.00 94.06 144 VAL A C 1
ATOM 1058 O O . VAL A 1 144 ? 7.267 -8.830 -5.246 1.00 94.06 144 VAL A O 1
ATOM 1061 N N . SER A 1 145 ? 8.738 -10.252 -6.161 1.00 94.88 145 SER A N 1
ATOM 1062 C CA . SER A 1 145 ? 8.351 -11.368 -5.288 1.00 94.88 145 SER A CA 1
ATOM 1063 C C . SER A 1 145 ? 8.578 -11.024 -3.819 1.00 94.88 145 SER A C 1
ATOM 1065 O O . SER A 1 145 ? 7.701 -11.258 -2.990 1.00 94.88 145 SER A O 1
ATOM 1067 N N . ALA A 1 146 ? 9.717 -10.417 -3.484 1.00 94.88 146 ALA A N 1
ATOM 1068 C CA . ALA A 1 146 ? 10.002 -9.979 -2.123 1.00 94.88 146 ALA A CA 1
ATOM 1069 C C . ALA A 1 146 ? 9.021 -8.893 -1.639 1.00 94.88 146 ALA A C 1
ATOM 1071 O O . ALA A 1 146 ? 8.512 -8.982 -0.516 1.00 94.88 146 ALA A O 1
ATOM 1072 N N . GLY A 1 147 ? 8.692 -7.909 -2.482 1.00 92.38 147 GLY A N 1
ATOM 1073 C CA . GLY A 1 147 ? 7.688 -6.885 -2.172 1.00 92.38 147 GLY A CA 1
ATOM 1074 C C . GLY A 1 147 ? 6.292 -7.473 -1.942 1.00 92.38 147 GLY A C 1
ATOM 1075 O O . GLY A 1 147 ? 5.652 -7.192 -0.929 1.00 92.38 147 GLY A O 1
ATOM 1076 N N . VAL A 1 148 ? 5.847 -8.372 -2.821 1.00 91.94 148 VAL A N 1
ATOM 1077 C CA . VAL A 1 148 ? 4.544 -9.043 -2.705 1.00 91.94 148 VAL A CA 1
ATOM 1078 C C . VAL A 1 148 ? 4.487 -9.921 -1.456 1.00 91.94 148 VAL A C 1
ATOM 1080 O O . VAL A 1 148 ? 3.536 -9.823 -0.686 1.00 91.94 148 VAL A O 1
ATOM 1083 N N . LEU A 1 149 ? 5.503 -10.749 -1.201 1.00 92.38 149 LEU A N 1
ATOM 1084 C CA . LEU A 1 149 ? 5.524 -11.649 -0.042 1.00 92.38 149 LEU A CA 1
ATOM 1085 C C . LEU A 1 149 ? 5.528 -10.884 1.288 1.00 92.38 149 LEU A C 1
ATOM 1087 O O . LEU A 1 149 ? 4.860 -11.294 2.239 1.00 92.38 149 LEU A O 1
ATOM 1091 N N . THR A 1 150 ? 6.252 -9.767 1.362 1.00 90.94 150 THR A N 1
ATOM 1092 C CA . THR A 1 150 ? 6.283 -8.926 2.569 1.00 90.94 150 THR A CA 1
ATOM 1093 C C . THR A 1 150 ? 4.957 -8.203 2.788 1.00 90.94 150 THR A C 1
ATOM 1095 O O . THR A 1 150 ? 4.459 -8.195 3.917 1.00 90.94 150 THR A O 1
ATOM 1098 N N . GLY A 1 151 ? 4.344 -7.685 1.718 1.00 89.88 151 GLY A N 1
ATOM 1099 C CA . GLY A 1 151 ? 3.000 -7.108 1.752 1.00 89.88 151 GLY A CA 1
ATOM 1100 C C . GLY A 1 151 ? 1.947 -8.124 2.197 1.00 89.88 151 GLY A C 1
ATOM 1101 O O . GLY A 1 151 ? 1.208 -7.870 3.148 1.00 89.88 151 GLY A O 1
ATOM 1102 N N . LEU A 1 152 ? 1.930 -9.313 1.585 1.00 90.00 152 LEU A N 1
ATOM 1103 C CA . LEU A 1 152 ? 1.015 -10.401 1.943 1.00 90.00 152 LEU A CA 1
ATOM 1104 C C . LEU A 1 152 ? 1.175 -10.826 3.405 1.00 90.00 152 LEU A C 1
ATOM 1106 O O . LEU A 1 152 ? 0.173 -10.983 4.096 1.00 90.00 152 LEU A O 1
ATOM 1110 N N . ASN A 1 153 ? 2.407 -10.965 3.906 1.00 89.19 153 ASN A N 1
ATOM 1111 C CA . ASN A 1 153 ? 2.645 -11.292 5.315 1.00 89.19 153 ASN A CA 1
ATOM 1112 C C . ASN A 1 153 ? 2.068 -10.218 6.258 1.00 89.19 153 ASN A C 1
ATOM 1114 O O . ASN A 1 153 ? 1.431 -10.548 7.264 1.00 89.19 153 ASN A O 1
ATOM 1118 N N . GLY A 1 154 ? 2.257 -8.938 5.919 1.00 88.12 154 GLY A N 1
ATOM 1119 C CA . GLY A 1 154 ? 1.713 -7.809 6.673 1.00 88.12 154 GLY A CA 1
ATOM 1120 C C . GLY A 1 154 ? 0.185 -7.809 6.700 1.00 88.12 154 GLY A C 1
ATOM 1121 O O . GLY A 1 154 ? -0.408 -7.860 7.781 1.00 88.12 154 GLY A O 1
ATOM 1122 N N . PHE A 1 155 ? -0.448 -7.838 5.524 1.00 89.19 155 PHE A N 1
ATOM 1123 C CA . PHE A 1 155 ? -1.906 -7.843 5.390 1.00 89.19 155 PHE A CA 1
ATOM 1124 C C . PHE A 1 155 ? -2.553 -9.068 6.029 1.00 89.19 155 PHE A C 1
ATOM 1126 O O . PHE A 1 155 ? -3.569 -8.939 6.709 1.00 89.19 155 PHE A O 1
ATOM 1133 N N . PHE A 1 156 ? -1.960 -10.251 5.866 1.00 90.19 156 PHE A N 1
ATOM 1134 C CA . PHE A 1 156 ? -2.473 -11.479 6.465 1.00 90.19 156 PHE A CA 1
ATOM 1135 C C . PHE A 1 156 ? -2.488 -11.389 7.995 1.00 90.19 156 PHE A C 1
ATOM 1137 O O . PHE A 1 156 ? -3.486 -11.717 8.645 1.00 90.19 156 PHE A O 1
ATOM 1144 N N . THR A 1 157 ? -1.397 -10.886 8.579 1.00 87.69 157 THR A N 1
ATOM 1145 C CA . THR A 1 157 ? -1.292 -10.706 10.031 1.00 87.69 157 THR A CA 1
ATOM 1146 C C . THR A 1 157 ? -2.303 -9.667 10.521 1.00 87.69 157 THR A C 1
ATOM 1148 O O . THR A 1 157 ? -3.040 -9.939 11.473 1.00 87.69 157 THR A O 1
ATOM 1151 N N . ALA A 1 158 ? -2.395 -8.518 9.850 1.00 89.06 158 ALA A N 1
ATOM 1152 C CA . ALA A 1 158 ? -3.307 -7.434 10.208 1.00 89.06 158 ALA A CA 1
ATOM 1153 C C . ALA A 1 158 ? -4.785 -7.863 10.112 1.00 89.06 158 ALA A C 1
ATOM 1155 O O . ALA A 1 158 ? -5.526 -7.758 11.091 1.00 89.06 158 ALA A O 1
ATOM 1156 N N . ALA A 1 159 ? -5.189 -8.484 9.000 1.00 90.31 159 ALA A N 1
ATOM 1157 C CA . ALA A 1 159 ? -6.550 -8.984 8.797 1.00 90.31 159 ALA A CA 1
ATOM 1158 C C . ALA A 1 159 ? -6.948 -10.050 9.832 1.00 90.31 159 ALA A C 1
ATOM 1160 O O . ALA A 1 159 ? -8.052 -10.008 10.379 1.00 90.31 159 ALA A O 1
ATOM 1161 N N . SER A 1 160 ? -6.039 -10.975 10.172 1.00 90.94 160 SER A N 1
ATOM 1162 C CA . SER A 1 160 ? -6.302 -11.974 11.217 1.00 90.94 160 SER A CA 1
ATOM 1163 C C . SER A 1 160 ? -6.541 -11.333 12.592 1.00 90.94 160 SER A C 1
ATOM 1165 O O . SER A 1 160 ? -7.358 -11.828 13.371 1.00 90.94 160 SER A O 1
ATOM 1167 N N . ARG A 1 161 ? -5.883 -10.200 12.881 1.00 87.75 161 ARG A N 1
ATOM 1168 C CA . ARG A 1 161 ? -6.077 -9.438 14.120 1.00 87.75 161 ARG A CA 1
ATOM 1169 C C . ARG A 1 161 ? -7.385 -8.659 14.125 1.00 87.75 161 ARG A C 1
ATOM 1171 O O . ARG A 1 161 ? -8.049 -8.655 15.156 1.00 87.75 161 ARG A O 1
ATOM 1178 N N . VAL A 1 162 ? -7.799 -8.099 12.991 1.00 89.38 162 VAL A N 1
ATOM 1179 C CA . VAL A 1 162 ? -9.133 -7.494 12.851 1.00 89.38 162 VAL A CA 1
ATOM 1180 C C . VAL A 1 162 ? -10.230 -8.541 13.080 1.00 89.38 162 VAL A C 1
ATOM 1182 O O . VAL A 1 162 ? -11.158 -8.308 13.849 1.00 89.38 162 VAL A O 1
ATOM 1185 N N . LEU A 1 163 ? -10.117 -9.738 12.496 1.00 90.62 163 LEU A N 1
ATOM 1186 C CA . LEU A 1 163 ? -11.079 -10.820 12.756 1.00 90.62 163 LEU A CA 1
ATOM 1187 C C . LEU A 1 163 ? -11.093 -11.260 14.223 1.00 90.62 163 LEU A C 1
ATOM 1189 O O . LEU A 1 163 ? -12.156 -11.546 14.774 1.00 90.62 163 LEU A O 1
ATOM 1193 N N . PHE A 1 164 ? -9.924 -11.300 14.859 1.00 88.88 164 PHE A N 1
ATOM 1194 C CA . PHE A 1 164 ? -9.801 -11.604 16.279 1.00 88.88 164 PHE A CA 1
ATOM 1195 C C . PHE A 1 164 ? -10.509 -10.567 17.161 1.00 88.88 164 PHE A C 1
ATOM 1197 O O . PHE A 1 164 ? -11.287 -10.951 18.036 1.00 88.88 164 PHE A O 1
ATOM 1204 N N . THR A 1 165 ? -10.300 -9.268 16.923 1.00 85.69 165 THR A N 1
ATOM 1205 C CA . THR A 1 165 ? -10.955 -8.207 17.707 1.00 85.69 165 THR A CA 1
ATOM 1206 C C . THR A 1 165 ? -12.466 -8.196 17.486 1.00 85.69 165 THR A C 1
ATOM 1208 O O . THR A 1 165 ? -13.220 -8.095 18.454 1.00 85.69 165 THR A O 1
ATOM 1211 N N . LEU A 1 166 ? -12.928 -8.411 16.250 1.00 87.56 166 LEU A N 1
ATOM 1212 C CA . LEU A 1 166 ? -14.353 -8.592 15.948 1.00 87.56 166 LEU A CA 1
ATOM 1213 C C . LEU A 1 166 ? -14.945 -9.821 16.659 1.00 87.56 166 LEU A C 1
ATOM 1215 O O . LEU A 1 166 ? -16.104 -9.792 17.082 1.00 87.56 166 LEU A O 1
ATOM 1219 N N . GLY A 1 167 ? -14.166 -10.899 16.787 1.00 86.56 167 GLY A N 1
ATOM 1220 C CA . GLY A 1 167 ? -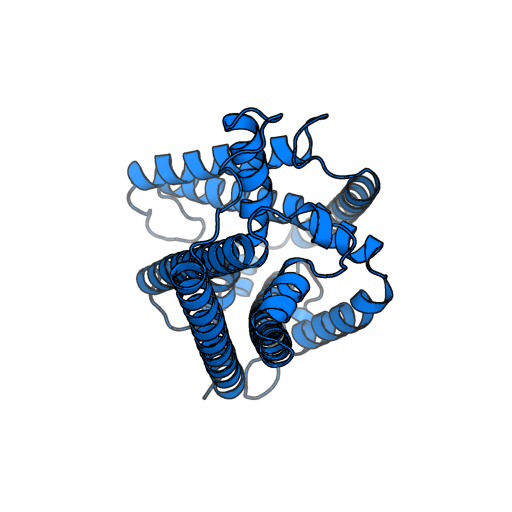14.553 -12.108 17.514 1.00 86.56 167 GLY A CA 1
ATOM 1221 C C . GLY A 1 167 ? -14.703 -11.862 19.013 1.00 86.56 167 GLY A C 1
ATOM 1222 O O . GLY A 1 167 ? -15.703 -12.283 19.591 1.00 86.56 167 GLY A O 1
ATOM 1223 N N . ARG A 1 168 ? -13.773 -11.120 19.632 1.00 83.50 168 ARG A N 1
ATOM 1224 C CA . ARG A 1 168 ? -13.877 -10.721 21.049 1.00 83.50 168 ARG A CA 1
ATOM 1225 C C . ARG A 1 168 ? -15.043 -9.772 21.313 1.00 83.50 168 ARG A C 1
ATOM 1227 O O . ARG A 1 168 ? -15.708 -9.899 22.332 1.00 83.50 168 ARG A O 1
ATOM 1234 N N . ALA A 1 169 ? -15.340 -8.887 20.364 1.00 80.25 169 ALA A N 1
ATOM 1235 C CA . ALA A 1 169 ? -16.507 -8.010 20.415 1.00 80.25 169 ALA A CA 1
ATOM 1236 C C . ALA A 1 169 ? -17.845 -8.738 20.145 1.00 80.25 169 ALA A C 1
ATOM 1238 O O . ALA A 1 169 ? -18.884 -8.088 20.070 1.00 80.25 169 ALA A O 1
ATOM 1239 N N . ASN A 1 170 ? -17.843 -10.065 19.939 1.00 80.50 170 ASN A N 1
ATOM 1240 C CA . ASN A 1 170 ? -19.018 -10.871 19.570 1.00 80.50 170 ASN A CA 1
ATOM 1241 C C . ASN A 1 170 ? -19.760 -10.395 18.299 1.00 80.50 170 ASN A C 1
ATOM 1243 O O . ASN A 1 170 ? -20.902 -10.800 18.037 1.00 80.50 170 ASN A O 1
ATOM 1247 N N . LEU A 1 171 ? -19.097 -9.587 17.464 1.00 80.94 171 LEU A N 1
ATOM 1248 C CA . LEU A 1 171 ? -19.615 -9.111 16.179 1.00 80.94 171 LEU A CA 1
ATOM 1249 C C . LEU A 1 171 ? -19.570 -10.212 15.115 1.00 80.94 171 LEU A C 1
ATOM 1251 O O . LEU A 1 171 ? -20.433 -10.272 14.243 1.00 80.94 171 LEU A O 1
ATOM 1255 N N . VAL A 1 172 ? -18.614 -11.132 15.232 1.00 84.75 172 VAL A N 1
ATOM 1256 C CA . VAL A 1 172 ? -18.549 -12.382 14.458 1.00 84.75 172 VAL A CA 1
ATOM 1257 C C . VAL A 1 172 ? -18.617 -13.587 15.407 1.00 84.75 172 VAL A C 1
ATOM 1259 O O . VAL A 1 172 ? -19.045 -13.455 16.553 1.00 84.75 172 VAL A O 1
ATOM 1262 N N . SER A 1 173 ? -18.269 -14.790 14.942 1.00 84.94 173 SER A N 1
ATOM 1263 C CA . SER A 1 173 ? -18.200 -15.964 15.821 1.00 84.94 173 SER A CA 1
ATOM 1264 C C . SER A 1 173 ? -17.166 -15.744 16.932 1.00 84.94 173 SER A C 1
ATOM 1266 O O . SER A 1 173 ? -16.007 -15.451 16.636 1.00 84.94 173 SER A O 1
ATOM 1268 N N . SER A 1 174 ? -17.563 -15.944 18.193 1.00 84.06 174 SER A N 1
ATOM 1269 C CA . SER A 1 174 ? -16.693 -15.803 19.373 1.00 84.06 174 SER A CA 1
ATOM 1270 C C . SER A 1 174 ? -15.443 -16.683 19.303 1.00 84.06 174 SER A C 1
ATOM 1272 O O . SER A 1 174 ? -14.379 -16.283 19.766 1.00 84.06 174 SER A O 1
ATOM 1274 N N . ARG A 1 175 ? -15.526 -17.828 18.607 1.00 85.75 175 ARG A N 1
ATOM 1275 C CA . ARG A 1 175 ? -14.388 -18.724 18.344 1.00 85.75 175 ARG A CA 1
ATOM 1276 C C . ARG A 1 175 ? -13.229 -18.023 17.634 1.00 85.75 175 ARG A C 1
ATOM 1278 O O . ARG A 1 175 ? -12.083 -18.432 17.796 1.00 85.75 175 ARG A O 1
ATOM 1285 N N . LEU A 1 176 ? -13.494 -16.990 16.831 1.00 87.62 176 LEU A N 1
ATOM 1286 C CA . LEU A 1 176 ? -12.445 -16.212 16.158 1.00 87.62 176 LEU A CA 1
ATOM 1287 C C . LEU A 1 176 ? -11.679 -15.305 17.135 1.00 87.62 176 LEU A C 1
ATOM 1289 O O . LEU A 1 176 ? -10.521 -14.985 16.874 1.00 87.62 176 LEU A O 1
ATOM 1293 N N . GLY A 1 177 ? -12.298 -14.949 18.264 1.00 84.31 177 GLY A N 1
ATOM 1294 C CA . GLY A 1 177 ? -11.705 -14.178 19.358 1.00 84.31 177 GLY A CA 1
ATOM 1295 C C . GLY A 1 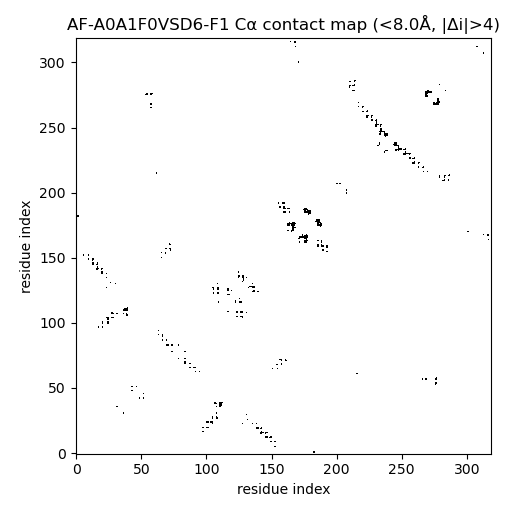177 ? -10.931 -15.023 20.375 1.00 84.31 177 GLY A C 1
ATOM 1296 O O . GLY A 1 177 ? -10.441 -14.485 21.364 1.00 84.31 177 GLY A O 1
ATOM 1297 N N . GLU A 1 178 ? -10.804 -16.336 20.167 1.00 83.81 178 GLU A N 1
ATOM 1298 C CA . GLU A 1 178 ? -10.066 -17.220 21.071 1.00 83.81 178 GLU A CA 1
ATOM 1299 C C . GLU A 1 178 ? -8.562 -17.213 20.765 1.00 83.81 178 GLU A C 1
ATOM 1301 O O . GLU A 1 178 ? -8.119 -17.409 19.627 1.00 83.81 178 GLU A O 1
ATOM 1306 N N . LEU A 1 179 ? -7.753 -17.046 21.811 1.00 83.56 179 LEU A N 1
ATOM 1307 C CA . LEU A 1 179 ? -6.305 -17.228 21.744 1.00 83.56 179 LEU A CA 1
ATOM 1308 C C . LEU A 1 179 ? -5.959 -18.673 22.104 1.00 83.56 179 LEU A C 1
ATOM 1310 O O . LEU A 1 179 ? -6.391 -19.172 23.140 1.00 83.56 179 LEU A O 1
ATOM 1314 N N . ASN A 1 180 ? -5.149 -19.337 21.277 1.00 76.12 180 ASN A N 1
ATOM 1315 C CA . ASN A 1 180 ? -4.787 -20.740 21.487 1.00 76.12 180 ASN A CA 1
ATOM 1316 C C . ASN A 1 180 ? -3.279 -20.916 21.759 1.00 76.12 180 ASN A C 1
ATOM 1318 O O . ASN A 1 180 ? -2.434 -20.190 21.226 1.00 76.12 180 ASN A O 1
ATOM 1322 N N . GLY A 1 181 ? -2.948 -21.917 22.580 1.00 69.44 181 GLY A N 1
ATOM 1323 C CA . GLY A 1 181 ? -1.588 -22.365 22.875 1.00 69.44 181 GLY A CA 1
ATOM 1324 C C . GLY A 1 181 ? -0.721 -21.382 23.673 1.00 69.44 181 GLY A C 1
ATOM 1325 O O . GLY A 1 181 ? -1.111 -20.268 24.019 1.00 69.44 181 GLY A O 1
ATOM 1326 N N . LYS A 1 182 ? 0.528 -21.791 23.936 1.00 60.41 182 LYS A N 1
ATOM 1327 C CA . LYS A 1 182 ? 1.521 -20.996 24.691 1.00 60.41 182 LYS A CA 1
ATOM 1328 C C . LYS A 1 182 ? 1.883 -19.664 24.014 1.00 60.41 182 LYS A C 1
ATOM 1330 O O . LYS A 1 182 ? 2.381 -18.755 24.670 1.00 60.41 182 LYS A O 1
ATOM 1335 N N . GLN A 1 183 ? 1.653 -19.551 22.704 1.00 65.19 183 GLN A N 1
ATOM 1336 C CA . GLN A 1 183 ? 2.017 -18.381 21.901 1.00 65.19 183 GLN A CA 1
ATOM 1337 C C . GLN A 1 183 ? 0.923 -17.300 21.852 1.00 65.19 183 GLN A C 1
ATOM 1339 O O . GLN A 1 183 ? 1.206 -16.217 21.349 1.00 65.19 183 GLN A O 1
ATOM 1344 N N . ARG A 1 184 ? -0.278 -17.552 22.409 1.00 73.38 184 ARG A N 1
ATOM 1345 C CA . ARG A 1 184 ? -1.426 -16.620 22.411 1.00 73.38 184 ARG A CA 1
ATOM 1346 C C . ARG A 1 184 ? -1.717 -16.052 21.011 1.00 73.38 184 ARG A C 1
ATOM 1348 O O . ARG A 1 184 ? -1.861 -14.843 20.834 1.00 73.38 184 ARG A O 1
ATOM 1355 N N . THR A 1 185 ? -1.775 -16.930 20.010 1.00 78.69 185 THR A N 1
ATOM 1356 C CA . THR A 1 185 ? -2.086 -16.565 18.620 1.00 78.69 185 THR A CA 1
ATO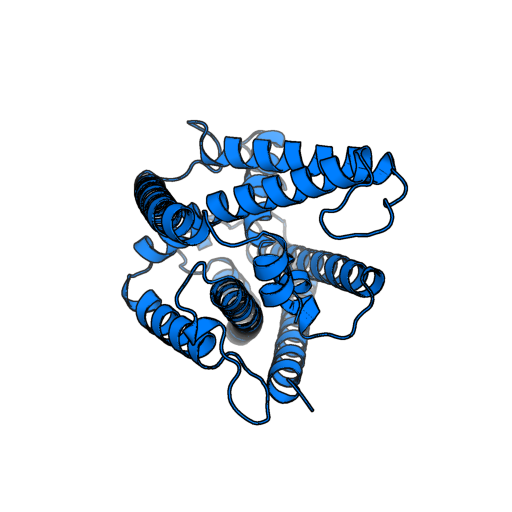M 1357 C C . THR A 1 185 ? -3.564 -16.836 18.306 1.00 78.69 185 THR A C 1
ATOM 1359 O O . THR A 1 185 ? -4.123 -17.819 18.809 1.00 78.69 185 THR A O 1
ATOM 1362 N N . PRO A 1 186 ? -4.222 -15.995 17.481 1.00 83.88 186 PRO A N 1
ATOM 1363 C CA . PRO A 1 186 ? -5.627 -16.161 17.115 1.00 83.88 186 PRO A CA 1
ATOM 1364 C C . PRO A 1 186 ? -5.764 -17.242 16.034 1.00 83.88 186 PRO A C 1
ATOM 1366 O O . PRO A 1 186 ? -6.003 -16.965 14.858 1.00 83.88 186 PRO A O 1
ATOM 1369 N N . ARG A 1 187 ? -5.553 -18.505 16.424 1.00 87.31 187 ARG A N 1
ATOM 1370 C CA . ARG A 1 187 ? -5.457 -19.651 15.503 1.00 87.31 187 ARG A CA 1
ATOM 1371 C C . ARG A 1 187 ? -6.668 -19.761 14.576 1.00 87.31 187 ARG A C 1
ATOM 1373 O O . ARG A 1 187 ? -6.491 -19.993 13.387 1.00 87.31 187 ARG A O 1
ATOM 1380 N N . ASN A 1 188 ? -7.877 -19.589 15.106 1.00 88.38 188 ASN A N 1
ATOM 1381 C CA . ASN A 1 188 ? -9.105 -19.741 14.324 1.00 88.38 188 ASN A CA 1
ATOM 1382 C C . ASN A 1 188 ? -9.247 -18.632 13.269 1.00 88.38 188 ASN A C 1
ATOM 1384 O O . ASN A 1 188 ? -9.601 -18.925 12.129 1.00 88.38 188 ASN A O 1
ATOM 1388 N N . ALA A 1 189 ? -8.895 -17.387 13.611 1.00 89.69 189 ALA A N 1
ATOM 1389 C CA . ALA A 1 189 ? -8.858 -16.281 12.654 1.00 89.69 189 ALA A CA 1
ATOM 1390 C C . ALA A 1 189 ? -7.800 -16.508 11.563 1.00 89.69 189 ALA A C 1
ATOM 1392 O O . ALA A 1 189 ? -8.081 -16.311 10.384 1.00 89.69 189 ALA A O 1
ATOM 1393 N N . ILE A 1 190 ? -6.612 -16.993 11.939 1.00 90.44 190 ILE A N 1
ATOM 1394 C CA . ILE A 1 190 ? -5.539 -17.328 10.991 1.00 90.44 190 ILE A CA 1
ATOM 1395 C C . ILE A 1 190 ? -5.973 -18.440 10.027 1.00 90.44 190 ILE A C 1
ATOM 1397 O O . ILE A 1 190 ? -5.755 -18.323 8.825 1.00 90.44 190 ILE A O 1
ATOM 1401 N N . LEU A 1 191 ? -6.597 -19.510 10.529 1.00 91.19 191 LEU A N 1
ATOM 1402 C CA . LEU A 1 191 ? -7.061 -20.620 9.691 1.00 91.19 191 LEU A CA 1
ATOM 1403 C C . LEU A 1 191 ? -8.167 -20.186 8.725 1.00 91.19 191 LEU A C 1
ATOM 1405 O O . LEU A 1 191 ? -8.132 -20.581 7.562 1.00 91.19 191 LEU A O 1
ATOM 1409 N N . LEU A 1 192 ? -9.107 -19.350 9.177 1.00 92.88 192 LEU A N 1
ATOM 1410 C CA . LEU A 1 192 ? -10.142 -18.795 8.306 1.00 92.88 192 LEU A CA 1
ATOM 1411 C C . LEU A 1 192 ? -9.529 -17.926 7.201 1.00 92.88 192 LEU A C 1
ATOM 1413 O O . LEU A 1 192 ? -9.851 -18.118 6.032 1.00 92.88 192 LEU A O 1
ATOM 1417 N N . MET A 1 193 ? -8.608 -17.023 7.553 1.00 91.94 193 MET A N 1
ATOM 1418 C CA . MET A 1 193 ? -7.892 -16.209 6.565 1.00 91.94 193 MET A CA 1
ATOM 1419 C C . MET A 1 193 ? -7.115 -17.073 5.577 1.00 91.94 193 MET A C 1
ATOM 1421 O O . MET A 1 193 ? -7.169 -16.827 4.378 1.00 91.94 193 MET A O 1
ATOM 1425 N N . CYS A 1 194 ? -6.434 -18.113 6.061 1.00 92.56 194 CYS A N 1
ATOM 1426 C CA . CYS A 1 194 ? -5.711 -19.053 5.213 1.00 92.56 194 CYS A CA 1
ATOM 1427 C C . CYS A 1 194 ? -6.651 -19.741 4.218 1.00 92.56 194 CYS A C 1
ATOM 1429 O O . CYS A 1 194 ? -6.362 -19.743 3.026 1.00 92.56 194 CYS A O 1
ATOM 1431 N N . ALA A 1 195 ? -7.798 -20.246 4.680 1.00 93.62 195 ALA A N 1
ATOM 1432 C CA . ALA A 1 195 ? -8.791 -20.870 3.812 1.00 93.62 195 ALA A CA 1
ATOM 1433 C C . ALA A 1 195 ? -9.318 -19.897 2.745 1.00 93.62 195 ALA A C 1
ATOM 1435 O O . ALA A 1 195 ? -9.393 -20.264 1.579 1.00 93.62 195 ALA A O 1
ATOM 1436 N N . VAL A 1 196 ? -9.622 -18.647 3.115 1.00 91.31 196 VAL A N 1
ATOM 1437 C CA . VAL A 1 196 ? -10.080 -17.625 2.159 1.00 91.31 196 VAL A CA 1
ATOM 1438 C C . VAL A 1 196 ? -8.993 -17.308 1.127 1.00 91.31 196 VAL A C 1
ATOM 1440 O O . VAL A 1 196 ? -9.272 -17.329 -0.070 1.00 91.31 196 VAL A O 1
ATOM 1443 N N . CYS A 1 197 ? -7.750 -17.074 1.562 1.00 90.44 197 CYS A N 1
ATOM 1444 C CA . CYS A 1 197 ? -6.610 -16.808 0.675 1.00 90.44 197 CYS A CA 1
ATOM 1445 C C . CYS A 1 197 ? -6.282 -17.989 -0.257 1.00 90.44 197 CYS A C 1
ATOM 1447 O O . CYS A 1 197 ? -5.826 -17.779 -1.378 1.00 90.44 197 CYS A O 1
ATOM 1449 N N . LEU A 1 198 ? -6.526 -19.225 0.187 1.00 91.56 198 LEU A N 1
ATOM 1450 C CA . LEU A 1 198 ? -6.394 -20.454 -0.601 1.00 91.56 198 LEU A CA 1
ATOM 1451 C C . LEU A 1 198 ? -7.619 -20.750 -1.476 1.00 91.56 198 LEU A C 1
ATOM 1453 O O . LEU A 1 198 ? -7.707 -21.838 -2.024 1.00 91.56 198 LEU A O 1
ATOM 1457 N N . VAL A 1 199 ? -8.575 -19.836 -1.615 1.00 91.62 199 VAL A N 1
ATOM 1458 C CA . VAL A 1 199 ? -9.676 -19.976 -2.584 1.00 91.62 199 VAL A CA 1
ATOM 1459 C C . VAL A 1 199 ? -9.659 -18.830 -3.593 1.00 91.62 199 VAL A C 1
ATOM 1461 O O . VAL A 1 199 ? -10.042 -19.014 -4.746 1.00 91.62 199 VAL A O 1
ATOM 1464 N N . THR A 1 200 ? -9.135 -17.662 -3.221 1.00 87.06 200 THR A N 1
ATOM 1465 C CA . THR A 1 200 ? -9.121 -16.470 -4.080 1.00 87.06 200 THR A CA 1
ATOM 1466 C C . THR A 1 200 ? -8.411 -16.647 -5.429 1.00 87.06 200 THR A C 1
ATOM 1468 O O . THR A 1 200 ? -8.976 -16.209 -6.431 1.00 87.06 200 THR A O 1
ATOM 1471 N N . PRO A 1 201 ? -7.230 -17.296 -5.532 1.00 87.06 201 PRO A N 1
ATOM 1472 C CA . PRO A 1 201 ? -6.560 -17.521 -6.819 1.00 87.06 201 PRO A CA 1
ATOM 1473 C C . PRO A 1 201 ? -7.409 -18.245 -7.879 1.00 87.06 201 PRO A C 1
ATOM 1475 O O . PRO A 1 201 ? -7.171 -18.078 -9.074 1.00 87.06 201 PRO A O 1
ATOM 1478 N N . TRP A 1 202 ? -8.425 -19.008 -7.464 1.00 90.56 202 TRP A N 1
ATOM 1479 C CA . TRP A 1 202 ? -9.296 -19.782 -8.350 1.00 90.56 202 TRP A CA 1
ATOM 1480 C C . TRP A 1 202 ? -10.414 -18.942 -8.981 1.00 90.56 202 TRP A C 1
ATOM 1482 O O . TRP A 1 202 ? -11.080 -19.414 -9.898 1.00 90.56 202 TRP A O 1
ATOM 1492 N N . PHE A 1 203 ? -10.613 -17.694 -8.543 1.00 87.19 203 PHE A N 1
ATOM 1493 C CA . PHE A 1 203 ? -11.615 -16.791 -9.124 1.00 87.19 203 PHE A CA 1
ATOM 1494 C C . PHE A 1 203 ? -11.186 -16.193 -10.475 1.00 87.19 203 PHE A C 1
ATOM 1496 O O . PHE A 1 203 ? -12.017 -15.661 -11.210 1.00 87.19 203 PHE A O 1
ATOM 1503 N N . GLY A 1 204 ? -9.902 -16.298 -10.828 1.00 88.62 204 GLY A N 1
ATOM 1504 C CA . GLY A 1 204 ? -9.345 -15.723 -12.051 1.00 88.62 204 GLY A CA 1
ATOM 1505 C C . GLY A 1 204 ? -9.059 -14.220 -11.947 1.00 88.62 204 GLY A C 1
ATOM 1506 O O . GLY A 1 204 ? -9.518 -13.525 -11.039 1.00 88.62 204 GLY A O 1
ATOM 1507 N N . ARG A 1 205 ? -8.267 -13.700 -12.897 1.00 84.50 205 ARG A N 1
ATOM 1508 C CA . ARG A 1 205 ? -7.745 -12.319 -12.861 1.00 84.50 205 ARG A CA 1
ATOM 1509 C C . ARG A 1 205 ? -8.852 -11.263 -12.801 1.00 84.50 205 ARG A C 1
ATOM 1511 O O . ARG A 1 205 ? -8.751 -10.355 -11.990 1.00 84.50 205 ARG A O 1
ATOM 1518 N N . ALA A 1 206 ? -9.900 -11.403 -13.614 1.00 86.62 206 ALA A N 1
ATOM 1519 C CA . ALA A 1 206 ? -10.988 -10.425 -13.682 1.00 86.62 206 ALA A CA 1
ATOM 1520 C C . ALA A 1 206 ? -11.727 -10.280 -12.339 1.00 86.62 206 ALA A C 1
ATOM 1522 O O . ALA A 1 206 ? -11.921 -9.173 -11.842 1.00 86.62 206 ALA A O 1
ATOM 1523 N N . ALA A 1 207 ? -12.076 -11.396 -11.698 1.00 86.69 207 ALA A N 1
ATOM 1524 C CA . ALA A 1 207 ? -12.736 -11.356 -10.399 1.00 86.69 207 ALA A CA 1
ATOM 1525 C C . ALA A 1 207 ? -11.824 -10.770 -9.310 1.00 86.69 207 ALA A C 1
ATOM 1527 O O . ALA A 1 207 ? -12.285 -9.989 -8.480 1.00 86.69 207 ALA A O 1
ATOM 1528 N N . LEU A 1 208 ? -10.524 -11.089 -9.337 1.00 86.44 208 LEU A N 1
ATOM 1529 C CA . LEU A 1 208 ? -9.550 -10.498 -8.417 1.00 86.44 208 LEU A CA 1
ATOM 1530 C C . LEU A 1 208 ? -9.431 -8.982 -8.605 1.00 86.44 208 LEU A C 1
ATOM 1532 O O . LEU A 1 208 ? -9.408 -8.263 -7.609 1.00 86.44 208 LEU A O 1
ATOM 1536 N N . THR A 1 209 ? -9.423 -8.487 -9.846 1.00 85.44 209 THR A N 1
ATOM 1537 C CA . THR A 1 209 ? -9.428 -7.038 -10.101 1.00 85.44 209 THR A CA 1
ATOM 1538 C C . THR A 1 209 ? -10.688 -6.380 -9.552 1.00 85.44 209 THR A C 1
ATOM 1540 O O . THR A 1 209 ? -10.581 -5.370 -8.870 1.00 85.44 209 THR A O 1
ATOM 1543 N N . TRP A 1 210 ? -11.865 -7.005 -9.688 1.00 89.25 210 TRP A N 1
ATOM 1544 C CA . TRP A 1 210 ? -13.093 -6.450 -9.108 1.00 89.25 210 TRP A CA 1
ATOM 1545 C C . TRP A 1 210 ? -13.034 -6.360 -7.587 1.00 89.25 210 TRP A C 1
ATOM 1547 O O . TRP A 1 210 ? -13.494 -5.371 -7.021 1.00 89.25 210 TRP A O 1
ATOM 1557 N N . VAL A 1 211 ? -12.458 -7.376 -6.931 1.00 86.62 211 VAL A N 1
ATOM 1558 C CA . VAL A 1 211 ? -12.247 -7.384 -5.477 1.00 86.62 211 VAL A CA 1
ATOM 1559 C C . VAL A 1 211 ? -11.340 -6.235 -5.056 1.00 86.62 211 VAL A C 1
ATOM 1561 O O . VAL A 1 211 ? -11.659 -5.531 -4.098 1.00 86.62 211 VAL A O 1
ATOM 1564 N N . VAL A 1 212 ? -10.239 -6.024 -5.774 1.00 85.50 212 VAL A N 1
ATOM 1565 C CA . VAL A 1 212 ? -9.295 -4.937 -5.502 1.00 85.50 212 VAL A CA 1
ATOM 1566 C C . VAL A 1 212 ? -9.968 -3.573 -5.695 1.00 85.50 212 VAL A C 1
ATOM 1568 O O . VAL A 1 212 ? -9.943 -2.747 -4.778 1.00 85.50 212 VAL A O 1
ATOM 1571 N N . ASP A 1 213 ? -10.650 -3.372 -6.818 1.00 87.19 213 ASP A N 1
ATOM 1572 C CA . ASP A 1 213 ? -11.335 -2.123 -7.157 1.00 87.19 213 ASP A CA 1
ATOM 1573 C C . ASP A 1 213 ? -12.411 -1.777 -6.112 1.00 87.19 213 ASP A C 1
ATOM 1575 O O . ASP A 1 213 ? -12.392 -0.691 -5.525 1.00 87.19 213 ASP A O 1
ATOM 1579 N N . MET A 1 214 ? -13.294 -2.727 -5.770 1.00 89.25 214 MET A N 1
ATOM 1580 C CA . MET A 1 214 ? -14.322 -2.493 -4.746 1.00 89.25 214 MET A CA 1
ATOM 1581 C C . MET A 1 214 ? -13.726 -2.291 -3.345 1.00 89.25 214 MET A C 1
ATOM 1583 O O . MET A 1 214 ? -14.250 -1.502 -2.553 1.00 89.25 214 MET A O 1
ATOM 1587 N N . SER A 1 215 ? -12.624 -2.980 -3.019 1.00 88.19 215 SER A N 1
ATOM 1588 C CA . SER A 1 215 ? -11.973 -2.841 -1.710 1.00 88.19 215 SER A CA 1
ATOM 1589 C C . SER A 1 215 ? -11.374 -1.451 -1.512 1.00 88.19 215 SER A C 1
ATOM 1591 O O . SER A 1 215 ? -11.397 -0.938 -0.394 1.00 88.19 215 SER A O 1
ATOM 1593 N N . SER A 1 216 ? -10.933 -0.801 -2.593 1.00 87.38 216 SER A N 1
ATOM 1594 C CA . SER A 1 216 ? -10.416 0.571 -2.572 1.00 87.38 216 SER A CA 1
ATOM 1595 C C . SER A 1 216 ? -11.470 1.560 -2.077 1.00 87.38 216 SER A C 1
ATOM 1597 O O . SER A 1 216 ? -11.178 2.401 -1.224 1.00 87.38 216 SER A O 1
ATOM 1599 N N . ALA A 1 217 ? -12.721 1.417 -2.527 1.00 90.00 217 ALA A N 1
ATOM 1600 C CA . ALA A 1 217 ? -13.833 2.216 -2.016 1.00 90.00 217 ALA A CA 1
ATOM 1601 C C . ALA A 1 217 ? -14.091 1.938 -0.524 1.00 90.00 217 ALA A C 1
ATOM 1603 O O . ALA A 1 217 ? -14.202 2.874 0.271 1.00 90.00 217 ALA A O 1
ATOM 1604 N N . GLY A 1 218 ? -14.118 0.663 -0.120 1.00 90.25 218 GLY A N 1
ATOM 1605 C CA . GLY A 1 218 ? -14.331 0.269 1.278 1.00 90.25 218 GLY A CA 1
ATOM 1606 C C . GLY A 1 218 ? -13.257 0.805 2.233 1.00 90.25 218 GLY A C 1
ATOM 1607 O O . GLY A 1 218 ? -13.578 1.371 3.281 1.00 90.25 218 GLY A O 1
ATOM 1608 N N . ILE A 1 219 ? -11.985 0.696 1.849 1.00 89.75 219 ILE A N 1
ATOM 1609 C CA . ILE A 1 219 ? -10.849 1.225 2.616 1.00 89.75 219 ILE A CA 1
ATOM 1610 C C . ILE A 1 219 ? -10.923 2.750 2.716 1.00 89.75 219 ILE A C 1
ATOM 1612 O O . ILE A 1 219 ? -10.687 3.309 3.784 1.00 89.75 219 ILE A O 1
ATOM 1616 N N . THR A 1 220 ? -11.336 3.431 1.649 1.00 91.75 220 THR A N 1
ATOM 1617 C CA . THR A 1 220 ? -11.495 4.892 1.664 1.00 91.75 220 THR A CA 1
ATOM 1618 C C . THR A 1 220 ? -12.575 5.342 2.642 1.00 91.75 220 THR A C 1
ATOM 1620 O O . THR A 1 220 ? -12.380 6.321 3.362 1.00 91.75 220 THR A O 1
ATOM 1623 N N . VAL A 1 221 ? -13.690 4.610 2.738 1.00 92.94 221 VAL A N 1
ATOM 1624 C CA . VAL A 1 221 ? -14.717 4.869 3.761 1.00 92.94 221 VAL A CA 1
ATOM 1625 C C . VAL A 1 221 ? -14.144 4.670 5.166 1.00 92.94 221 VAL A C 1
ATOM 1627 O O . VAL A 1 221 ? -14.402 5.487 6.052 1.00 92.94 221 VAL A O 1
ATOM 1630 N N . ALA A 1 222 ? -13.325 3.636 5.377 1.00 91.69 222 ALA A N 1
ATOM 1631 C CA . ALA A 1 222 ? -12.654 3.422 6.659 1.00 91.69 222 ALA A CA 1
ATOM 1632 C C . ALA A 1 222 ? -11.673 4.563 6.998 1.00 91.69 222 ALA A C 1
ATOM 1634 O O . ALA A 1 222 ? -11.649 5.035 8.140 1.00 91.69 222 ALA A O 1
ATOM 1635 N N . TYR A 1 223 ? -10.910 5.061 6.020 1.00 92.75 223 TYR A N 1
ATOM 1636 C CA . TYR A 1 223 ? -10.024 6.217 6.192 1.00 92.75 223 TYR A CA 1
ATOM 1637 C C . TYR A 1 223 ? -10.805 7.499 6.489 1.00 92.75 223 TYR A C 1
ATOM 1639 O O . TYR A 1 223 ? -10.462 8.198 7.443 1.00 92.75 223 TYR A O 1
ATOM 1647 N N . PHE A 1 224 ? -11.899 7.764 5.767 1.00 95.81 224 PHE A N 1
ATOM 1648 C CA . PHE A 1 224 ? -12.802 8.876 6.071 1.00 95.81 224 PHE A CA 1
ATOM 1649 C C . PHE A 1 224 ? -13.306 8.794 7.513 1.00 95.81 224 PHE A C 1
ATOM 1651 O O . PHE A 1 224 ? -13.185 9.759 8.264 1.00 95.81 224 PHE A O 1
ATOM 1658 N N . TYR A 1 225 ? -13.822 7.632 7.924 1.00 94.94 225 TYR A N 1
ATOM 1659 C CA . TYR A 1 225 ? -14.344 7.435 9.273 1.00 94.94 225 TYR A CA 1
ATOM 1660 C C . TYR A 1 225 ? -13.261 7.641 10.342 1.00 94.94 225 TYR A C 1
ATOM 1662 O O . TYR A 1 225 ? -13.491 8.320 11.341 1.00 94.94 225 TYR A O 1
ATOM 1670 N N . THR A 1 226 ? -12.051 7.133 10.100 1.00 93.19 226 THR A N 1
ATOM 1671 C CA . THR A 1 226 ? -10.898 7.309 10.997 1.00 93.19 226 THR A CA 1
ATOM 1672 C C . THR A 1 226 ? -10.511 8.781 11.135 1.00 93.19 226 THR A C 1
ATOM 1674 O O . THR A 1 226 ? -10.351 9.277 12.254 1.00 93.19 226 THR A O 1
ATOM 1677 N N . CYS A 1 227 ? -10.411 9.507 10.018 1.00 95.38 227 CYS A N 1
ATOM 1678 C CA . CYS A 1 227 ? -10.143 10.945 10.014 1.00 95.38 227 CYS A CA 1
ATOM 1679 C C . CYS A 1 227 ? -11.268 11.733 10.692 1.00 95.38 227 CYS A C 1
ATOM 1681 O O . CYS A 1 227 ? -10.992 12.650 11.461 1.00 95.38 227 CYS A O 1
ATOM 1683 N N . PHE A 1 228 ? -12.526 11.351 10.483 1.00 96.00 228 PHE A N 1
ATOM 1684 C CA . PHE A 1 228 ? -13.675 12.000 11.107 1.00 96.00 228 PHE A CA 1
ATOM 1685 C C . PHE A 1 228 ? -13.677 11.814 12.629 1.00 96.00 228 PHE A C 1
ATOM 1687 O O . PHE A 1 228 ? -13.886 12.773 13.378 1.00 96.00 228 PHE A O 1
ATOM 1694 N N . CYS A 1 229 ? -13.374 10.604 13.107 1.00 92.81 229 CYS A N 1
ATOM 1695 C CA . CYS A 1 229 ? -13.160 10.343 14.528 1.00 92.81 229 CYS A CA 1
ATOM 1696 C C . CYS A 1 229 ? -12.005 11.188 15.080 1.00 92.81 229 CYS A C 1
ATOM 1698 O O . CYS A 1 229 ? -12.166 11.816 16.125 1.00 92.81 229 CYS A O 1
ATOM 1700 N N . ALA A 1 230 ? -10.873 11.260 14.373 1.00 92.19 230 ALA A N 1
ATOM 1701 C CA . ALA A 1 230 ? -9.730 12.075 14.782 1.00 92.19 230 ALA A CA 1
ATOM 1702 C C . ALA A 1 230 ? -10.070 13.575 14.838 1.00 92.19 230 ALA A C 1
ATOM 1704 O O . ALA A 1 230 ? -9.714 14.238 15.808 1.00 92.19 230 ALA A O 1
ATOM 1705 N N . TRP A 1 231 ? -10.819 14.094 13.862 1.00 95.00 231 TRP A N 1
ATOM 1706 C CA . TRP A 1 231 ? -11.313 15.473 13.844 1.00 95.00 231 TRP A CA 1
ATOM 1707 C C . TRP A 1 231 ? -12.218 15.755 15.049 1.00 95.00 231 TRP A C 1
ATOM 1709 O O . TRP A 1 231 ? -12.014 16.730 15.775 1.00 95.00 231 TRP A O 1
ATOM 1719 N N . LYS A 1 232 ? -13.171 14.855 15.330 1.00 92.19 232 LYS A N 1
ATOM 1720 C CA . LYS A 1 232 ? -14.059 14.971 16.494 1.00 92.19 232 LYS A CA 1
ATOM 1721 C C . LYS A 1 232 ? -13.273 14.947 17.808 1.00 92.19 232 LYS A C 1
ATOM 1723 O O . LYS A 1 232 ? -13.555 15.760 18.689 1.00 92.19 232 LYS A O 1
ATOM 1728 N N . ILE A 1 233 ? -12.289 14.056 17.944 1.00 91.69 233 ILE A N 1
ATOM 1729 C CA . ILE A 1 233 ? -11.431 13.962 19.136 1.00 91.69 233 ILE A CA 1
ATOM 1730 C C . ILE A 1 233 ? -10.572 15.223 19.284 1.00 91.69 233 ILE A C 1
ATOM 1732 O O . ILE A 1 233 ? -10.512 15.779 20.375 1.00 91.69 233 ILE A O 1
ATOM 1736 N N . ALA A 1 234 ? -9.961 15.724 18.208 1.00 90.62 234 ALA A N 1
ATOM 1737 C CA . ALA A 1 234 ? -9.122 16.923 18.245 1.00 90.62 234 ALA A CA 1
ATOM 1738 C C . ALA A 1 234 ? -9.901 18.185 18.650 1.00 90.62 234 ALA A C 1
ATOM 1740 O O . ALA A 1 234 ? -9.339 19.061 19.308 1.00 90.62 234 ALA A O 1
ATOM 1741 N N . ARG A 1 235 ? -11.192 18.251 18.297 1.00 88.31 235 ARG A N 1
ATOM 1742 C CA . ARG A 1 235 ? -12.084 19.371 18.619 1.00 88.31 235 ARG A CA 1
ATOM 1743 C C . ARG A 1 235 ? -12.714 19.271 20.010 1.00 88.31 235 ARG A C 1
ATOM 1745 O O . ARG A 1 235 ? -12.817 20.267 20.716 1.00 88.31 235 ARG A O 1
ATOM 1752 N N . THR A 1 236 ? -13.184 18.083 20.392 1.00 86.88 236 THR A N 1
ATOM 1753 C CA . THR A 1 236 ? -13.937 17.883 21.648 1.00 86.88 236 THR A CA 1
ATOM 1754 C C . THR A 1 236 ? -13.060 17.441 22.814 1.00 86.88 236 THR A C 1
ATOM 1756 O O . THR A 1 236 ? -13.472 17.557 23.965 1.00 86.88 236 THR A O 1
ATOM 1759 N N . GLY A 1 237 ? -11.876 16.895 22.536 1.00 84.06 237 GLY A N 1
ATOM 1760 C CA . GLY A 1 237 ? -10.992 16.290 23.530 1.00 84.06 237 GLY A CA 1
ATOM 1761 C C . GLY A 1 237 ? -11.529 14.996 24.149 1.00 84.06 237 GLY A C 1
ATOM 1762 O O . GLY A 1 237 ? -10.846 14.380 24.964 1.00 84.06 237 GLY A O 1
ATOM 1763 N N . GLN A 1 238 ? -12.740 14.558 23.798 1.00 82.00 238 GLN A N 1
ATOM 1764 C CA . GLN A 1 238 ? -13.400 13.429 24.444 1.00 82.00 238 GLN A CA 1
ATOM 1765 C C . GLN A 1 238 ? -13.180 12.138 23.659 1.00 82.00 238 GLN A C 1
ATOM 1767 O O . GLN A 1 238 ? -13.551 12.025 22.490 1.00 82.00 238 GLN A O 1
ATOM 1772 N N . VAL A 1 239 ? -12.620 11.140 24.339 1.00 81.44 239 VAL A N 1
ATOM 1773 C CA . VAL A 1 239 ? -12.529 9.761 23.856 1.00 81.44 239 VAL A CA 1
ATOM 1774 C C . VAL A 1 239 ? -13.420 8.902 24.754 1.00 81.44 239 VAL A C 1
ATOM 1776 O O . VAL A 1 239 ? -13.215 8.912 25.972 1.00 81.44 239 VAL A O 1
ATOM 1779 N N . PRO A 1 240 ? -14.412 8.175 24.205 1.00 74.19 240 PRO A N 1
ATOM 1780 C CA . PRO A 1 240 ? -15.226 7.255 24.993 1.00 74.19 240 PRO A CA 1
ATOM 1781 C C . PRO A 1 240 ? -14.346 6.284 25.793 1.00 74.19 240 PRO A C 1
ATOM 1783 O O . PRO A 1 240 ? -13.428 5.685 25.240 1.00 74.19 240 PRO A O 1
ATOM 1786 N N . GLY A 1 241 ? -14.602 6.155 27.097 1.00 70.50 241 GLY A N 1
ATOM 1787 C CA . GLY A 1 241 ? -13.841 5.274 27.993 1.00 70.50 241 GLY A CA 1
ATOM 1788 C C . GLY A 1 241 ? -12.552 5.865 28.583 1.00 70.50 241 GLY A C 1
ATOM 1789 O O . GLY A 1 241 ? -11.934 5.214 29.422 1.00 70.50 241 GLY A O 1
ATOM 1790 N N . MET A 1 242 ? -12.143 7.088 28.219 1.00 76.81 242 MET A N 1
ATOM 1791 C CA . MET A 1 242 ? -11.020 7.764 28.885 1.00 76.81 242 MET A CA 1
ATOM 1792 C C . MET A 1 242 ? -11.490 8.674 30.034 1.00 76.81 242 MET A C 1
ATOM 1794 O O . MET A 1 242 ? -12.372 9.507 29.829 1.00 76.81 242 MET A O 1
ATOM 1798 N N . PRO A 1 243 ? -10.862 8.597 31.227 1.00 73.00 243 PRO A N 1
ATOM 1799 C CA . PRO A 1 243 ? -11.267 9.382 32.398 1.00 73.00 243 PRO A CA 1
ATOM 1800 C C . PRO A 1 243 ? -10.873 10.863 32.314 1.00 73.00 243 PRO A C 1
ATOM 1802 O O . PRO A 1 243 ? -11.407 11.684 33.057 1.00 73.00 243 PRO A O 1
ATOM 1805 N N . LYS A 1 244 ? -9.921 11.222 31.443 1.00 79.69 244 LYS A N 1
ATOM 1806 C CA . LYS A 1 244 ? -9.468 12.604 31.248 1.00 79.69 244 LYS A CA 1
ATOM 1807 C C . LYS A 1 244 ? -9.546 12.984 29.769 1.00 79.69 244 LYS A C 1
ATOM 1809 O O . LYS A 1 244 ? -9.033 12.226 28.945 1.00 79.69 244 LYS A O 1
ATOM 1814 N N . PRO A 1 245 ? -10.130 14.149 29.436 1.00 80.19 245 PRO A N 1
ATOM 1815 C CA . PRO A 1 245 ? -10.100 14.674 28.080 1.00 80.19 245 PRO A CA 1
ATOM 1816 C C . PRO A 1 245 ? -8.667 14.940 27.611 1.00 80.19 245 PRO A C 1
ATOM 1818 O O . PRO A 1 245 ? -7.808 15.368 28.386 1.00 80.19 245 PRO A O 1
ATOM 1821 N N . ILE A 1 246 ? -8.427 14.716 26.327 1.00 84.69 246 ILE A N 1
ATOM 1822 C CA . ILE A 1 246 ? -7.207 15.122 25.636 1.00 84.69 246 ILE A CA 1
ATOM 1823 C C . ILE A 1 246 ? -7.316 16.622 25.343 1.00 84.69 246 ILE A C 1
ATOM 1825 O O . ILE A 1 246 ? -8.383 17.107 24.971 1.00 84.69 246 ILE A O 1
ATOM 1829 N N . ALA A 1 247 ? -6.223 17.369 25.514 1.00 82.94 247 ALA A N 1
ATOM 1830 C CA . ALA A 1 247 ? -6.207 18.792 25.195 1.00 82.94 247 ALA A CA 1
ATOM 1831 C C . ALA A 1 247 ? -6.542 19.008 23.702 1.00 82.94 247 ALA A C 1
ATOM 1833 O O . ALA A 1 247 ? -5.866 18.413 22.853 1.00 82.94 247 ALA A O 1
ATOM 1834 N N . PRO A 1 248 ? -7.551 19.840 23.370 1.00 83.69 248 PRO A N 1
ATOM 1835 C CA . PRO A 1 248 ? -7.871 20.159 21.986 1.00 83.69 248 PRO A CA 1
ATOM 1836 C C . PRO A 1 248 ? -6.663 20.754 21.264 1.00 83.69 248 PRO A C 1
ATOM 1838 O O . PRO A 1 248 ? -5.892 21.521 21.846 1.00 83.69 248 PRO A O 1
ATOM 1841 N N . ASN A 1 249 ? -6.493 20.410 19.991 1.00 87.25 249 ASN A N 1
ATOM 1842 C CA . ASN A 1 249 ? -5.370 20.894 19.196 1.00 87.25 249 ASN A CA 1
ATOM 1843 C C . ASN A 1 249 ? -5.822 21.220 17.772 1.00 87.25 249 ASN A C 1
ATOM 1845 O O . ASN A 1 249 ? -6.128 20.325 16.982 1.00 87.25 249 ASN A O 1
ATOM 1849 N N . GLN A 1 250 ? -5.793 22.513 17.448 1.00 89.81 250 GLN A N 1
ATOM 1850 C CA . GLN A 1 250 ? -6.242 23.050 16.163 1.00 89.81 250 GLN A CA 1
ATOM 1851 C C . GLN A 1 250 ? -5.454 22.487 14.976 1.00 89.81 250 GLN A C 1
ATOM 1853 O O . GLN A 1 250 ? -6.028 22.264 13.915 1.00 89.81 250 GLN A O 1
ATOM 1858 N N . PHE A 1 251 ? -4.156 22.203 15.141 1.00 91.88 251 PHE A N 1
ATOM 1859 C CA . PHE A 1 251 ? -3.361 21.608 14.066 1.00 91.88 251 PHE A CA 1
ATOM 1860 C C . PHE A 1 251 ? -3.898 20.224 13.684 1.00 91.88 251 PHE A C 1
ATOM 1862 O O . PHE A 1 251 ? -4.138 19.958 12.508 1.00 91.88 251 PHE A O 1
ATOM 1869 N N . TYR A 1 252 ? -4.139 19.357 14.674 1.00 89.56 252 TYR A N 1
ATOM 1870 C CA . TYR A 1 252 ? -4.689 18.023 14.424 1.00 89.56 252 TYR A CA 1
ATOM 1871 C C . TYR A 1 252 ? -6.140 18.070 13.944 1.00 89.56 252 TYR A C 1
ATOM 1873 O O . TYR A 1 252 ? -6.533 17.220 13.151 1.00 89.56 252 TYR A O 1
ATOM 1881 N N . GLU A 1 253 ? -6.916 19.070 14.368 1.00 92.75 253 GLU A N 1
ATOM 1882 C CA . GLU A 1 253 ? -8.266 19.303 13.856 1.00 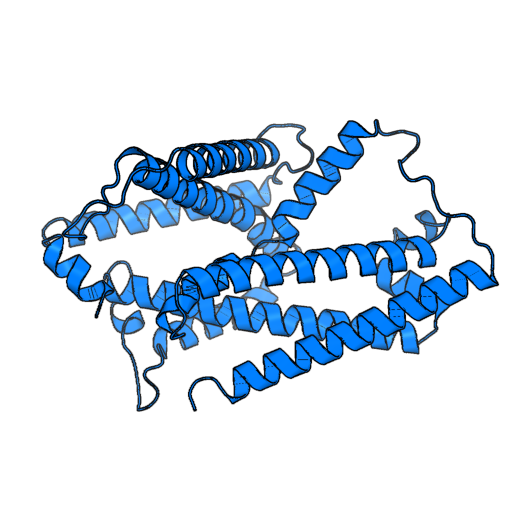92.75 253 GLU A CA 1
ATOM 1883 C C . GLU A 1 253 ? -8.248 19.596 12.349 1.00 92.75 253 GLU A C 1
ATOM 1885 O O . GLU A 1 253 ? -8.885 18.872 11.581 1.00 92.75 253 GLU A O 1
ATOM 1890 N N . TYR A 1 254 ? -7.482 20.598 11.905 1.00 94.88 254 TYR A N 1
ATOM 1891 C CA . TYR A 1 254 ? -7.387 20.937 10.482 1.00 94.88 254 TYR A CA 1
ATOM 1892 C C . TYR A 1 254 ? -6.767 19.808 9.658 1.00 94.88 254 TYR A C 1
ATOM 1894 O O . TYR A 1 254 ? -7.232 19.528 8.554 1.00 94.88 254 TYR A O 1
ATOM 1902 N N . PHE A 1 255 ? -5.759 19.122 10.198 1.00 94.81 255 PHE A N 1
ATOM 1903 C CA . PHE A 1 255 ? -5.128 17.989 9.527 1.00 94.81 255 PHE A CA 1
ATOM 1904 C C . PHE A 1 255 ? -6.109 16.822 9.324 1.00 94.81 255 PHE A C 1
ATOM 1906 O O . PHE A 1 255 ? -6.198 16.260 8.232 1.00 94.81 255 PHE A O 1
ATOM 1913 N N . ALA A 1 256 ? -6.901 16.488 10.346 1.00 95.06 256 ALA A N 1
ATOM 1914 C CA . ALA A 1 256 ? -7.922 15.450 10.248 1.00 95.06 256 ALA A CA 1
ATOM 1915 C C . ALA A 1 256 ? -9.074 15.848 9.307 1.00 95.06 256 ALA A C 1
ATOM 1917 O O . ALA A 1 256 ? -9.569 15.009 8.551 1.00 95.06 256 ALA A O 1
ATOM 1918 N N . LEU A 1 257 ? -9.464 17.128 9.298 1.00 96.31 257 LEU A N 1
ATOM 1919 C CA . LEU A 1 257 ? -10.456 17.654 8.359 1.00 96.31 257 LEU A CA 1
ATOM 1920 C C . LEU A 1 257 ? -9.965 17.564 6.908 1.00 96.31 257 LEU A C 1
ATOM 1922 O O . LEU A 1 257 ? -10.714 17.115 6.041 1.00 96.31 257 LEU A O 1
ATOM 1926 N N . ALA A 1 258 ? -8.706 17.924 6.648 1.00 96.38 258 ALA A N 1
ATOM 1927 C CA . ALA A 1 258 ? -8.093 17.767 5.332 1.00 96.38 258 ALA A CA 1
ATOM 1928 C C . ALA A 1 258 ? -8.123 16.298 4.876 1.00 96.38 258 ALA A C 1
ATOM 1930 O O . ALA A 1 258 ? -8.499 16.020 3.740 1.00 96.38 258 ALA A O 1
ATOM 1931 N N . GLY A 1 259 ? -7.832 15.354 5.778 1.00 94.94 259 GLY A N 1
ATOM 1932 C CA . GLY A 1 259 ? -7.972 13.919 5.508 1.00 94.94 259 GLY A CA 1
ATOM 1933 C C . GLY A 1 259 ? -9.398 13.507 5.121 1.00 94.94 259 GLY A C 1
ATOM 1934 O O . GLY A 1 259 ? -9.580 12.753 4.167 1.00 94.94 259 GLY A O 1
ATOM 1935 N N . CYS A 1 260 ? -10.420 14.052 5.791 1.00 96.62 260 CYS A N 1
ATOM 1936 C CA . CYS A 1 260 ? -11.821 13.808 5.428 1.00 96.62 260 CYS A CA 1
ATOM 1937 C C . CYS A 1 260 ? -12.140 14.320 4.016 1.00 96.62 260 CYS A C 1
ATOM 1939 O O . CYS A 1 260 ? -12.761 13.605 3.231 1.00 96.62 260 CYS A O 1
ATOM 1941 N N . ILE A 1 261 ? -11.700 15.538 3.684 1.00 95.88 261 ILE A N 1
ATOM 1942 C CA . ILE A 1 261 ? -11.918 16.149 2.365 1.00 95.88 261 ILE A CA 1
ATOM 1943 C C . ILE A 1 261 ? -11.232 15.323 1.272 1.00 95.88 261 ILE A C 1
ATOM 1945 O O . ILE A 1 261 ? -11.851 15.036 0.250 1.00 95.88 261 ILE A O 1
ATOM 1949 N N . LEU A 1 262 ? -9.989 14.890 1.500 1.00 93.31 262 LEU A N 1
ATOM 1950 C CA . LEU A 1 262 ? -9.252 14.043 0.559 1.00 93.31 262 LEU A CA 1
ATOM 1951 C C . LEU A 1 262 ? -9.937 12.688 0.351 1.00 93.31 262 LEU A C 1
ATOM 1953 O O . LEU A 1 262 ? -10.053 12.240 -0.787 1.00 93.31 262 LEU A O 1
ATOM 1957 N N . ALA A 1 263 ? -10.439 12.059 1.416 1.00 93.44 263 ALA A N 1
ATOM 1958 C CA . ALA A 1 263 ? -11.170 10.799 1.307 1.00 93.44 263 ALA A CA 1
ATOM 1959 C C . ALA A 1 263 ? -12.481 10.961 0.516 1.00 93.44 263 ALA A C 1
ATOM 1961 O O . ALA A 1 263 ? -12.783 10.131 -0.338 1.00 93.44 263 ALA A O 1
ATOM 1962 N N . VAL A 1 264 ? -13.228 12.050 0.731 1.00 94.25 264 VAL A N 1
ATOM 1963 C CA . VAL A 1 264 ? -14.426 12.370 -0.070 1.00 94.25 264 VAL A CA 1
ATOM 1964 C C . VAL A 1 264 ? -14.057 12.640 -1.529 1.00 94.25 264 VAL A C 1
ATOM 1966 O O . VAL A 1 264 ? -14.731 12.138 -2.424 1.00 94.25 264 VAL A O 1
ATOM 1969 N N . GLY A 1 265 ? -12.975 13.380 -1.778 1.00 91.12 265 GLY A N 1
ATOM 1970 C CA . GLY A 1 265 ? -12.463 13.622 -3.126 1.00 91.12 265 GLY A CA 1
ATOM 1971 C C . GLY A 1 265 ? -12.084 12.327 -3.845 1.00 91.12 265 GLY A C 1
ATOM 1972 O O . GLY A 1 265 ? -12.438 12.147 -5.006 1.00 91.12 265 GLY A O 1
ATOM 1973 N N . TYR A 1 266 ? -11.443 11.385 -3.151 1.00 89.12 266 TYR A N 1
ATOM 1974 C CA . TYR A 1 266 ? -11.118 10.084 -3.729 1.00 89.12 266 TYR A CA 1
ATOM 1975 C C . TYR A 1 266 ? -12.363 9.219 -3.967 1.00 89.12 266 TYR A C 1
ATOM 1977 O O . TYR A 1 266 ? -12.483 8.623 -5.031 1.00 89.12 266 TYR A O 1
ATOM 1985 N N . LEU A 1 267 ? -13.347 9.213 -3.059 1.00 91.19 267 LEU A N 1
ATOM 1986 C CA . LEU A 1 267 ? -14.640 8.566 -3.330 1.00 91.19 267 LEU A CA 1
ATOM 1987 C C . LEU A 1 267 ? -15.324 9.180 -4.558 1.00 91.19 267 LEU A C 1
ATOM 1989 O O . LEU A 1 267 ? -15.854 8.445 -5.386 1.00 91.19 267 LEU A O 1
ATOM 1993 N N . ALA A 1 268 ? -15.275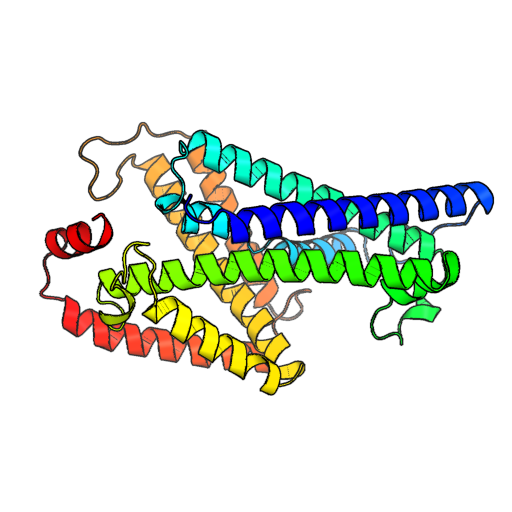 10.504 -4.720 1.00 90.94 268 ALA A N 1
ATOM 1994 C CA . ALA A 1 268 ? -15.788 11.155 -5.920 1.00 90.94 268 ALA A CA 1
ATOM 1995 C C . ALA A 1 268 ? -15.045 10.671 -7.177 1.00 90.94 268 ALA A C 1
ATOM 1997 O O . ALA A 1 268 ? -15.694 10.343 -8.164 1.00 90.94 268 ALA A O 1
ATOM 1998 N N . LEU A 1 269 ? -13.717 10.515 -7.128 1.00 87.12 269 LEU A N 1
ATOM 1999 C CA . LEU A 1 269 ? -12.953 9.923 -8.234 1.00 87.12 269 LEU A CA 1
ATOM 2000 C C . LEU A 1 269 ? -13.356 8.478 -8.556 1.00 87.12 269 LEU A C 1
ATOM 2002 O O . LEU A 1 269 ? -13.183 8.079 -9.700 1.00 87.12 269 LEU A O 1
ATOM 2006 N N . LEU A 1 270 ? -13.890 7.706 -7.607 1.00 88.00 270 LEU A N 1
ATOM 2007 C CA . LEU A 1 270 ? -14.323 6.321 -7.838 1.00 88.00 270 LEU A CA 1
ATOM 2008 C C . LEU A 1 270 ? -15.773 6.202 -8.344 1.00 88.00 270 LEU A C 1
ATOM 2010 O O . LEU A 1 270 ? -16.098 5.229 -9.025 1.00 88.00 270 LEU A O 1
ATOM 2014 N N . PHE A 1 271 ? -16.650 7.157 -8.009 1.00 89.69 271 PHE A N 1
ATOM 2015 C CA . PHE A 1 271 ? -18.096 7.066 -8.279 1.00 89.69 271 PHE A CA 1
ATOM 2016 C C . PHE A 1 271 ? -18.648 8.090 -9.278 1.00 89.69 271 PHE A C 1
ATOM 2018 O O . PHE A 1 271 ? -19.750 7.885 -9.787 1.00 89.69 271 PHE A O 1
ATOM 2025 N N . VAL A 1 272 ? -17.950 9.199 -9.538 1.00 89.62 272 VAL A N 1
ATOM 2026 C CA . VAL A 1 272 ? -18.417 10.221 -10.487 1.00 89.62 272 VAL A CA 1
ATOM 2027 C C . VAL A 1 272 ? -18.228 9.710 -11.921 1.00 89.62 272 VAL A C 1
ATOM 2029 O O . VAL A 1 272 ? -17.131 9.268 -12.253 1.00 89.62 272 VAL A O 1
ATOM 2032 N N . PRO A 1 273 ? -19.261 9.770 -12.784 1.00 84.94 273 PRO A N 1
ATOM 2033 C CA . PRO A 1 273 ? -19.117 9.416 -14.193 1.00 84.94 273 PRO A CA 1
ATOM 2034 C C . PRO A 1 273 ? -18.000 10.214 -14.874 1.00 84.94 273 PRO A C 1
ATOM 2036 O O . PRO A 1 273 ? -17.806 11.388 -14.566 1.00 84.94 273 PRO A O 1
ATOM 2039 N N . ASP A 1 274 ? -17.277 9.571 -15.792 1.00 82.69 274 ASP A N 1
ATOM 2040 C CA . ASP A 1 274 ? -16.158 10.151 -16.557 1.00 82.69 274 ASP A CA 1
ATOM 2041 C C . ASP A 1 274 ? -14.931 10.566 -15.720 1.00 82.69 274 ASP A C 1
ATOM 2043 O O . ASP A 1 274 ? -14.008 11.211 -16.226 1.00 82.69 274 ASP A O 1
ATOM 2047 N N . SER A 1 275 ? -14.870 10.181 -14.440 1.00 83.69 275 SER A N 1
ATOM 2048 C CA . SER A 1 275 ? -13.666 10.372 -13.636 1.00 83.69 275 SER A CA 1
ATOM 2049 C C . SER A 1 275 ? -12.555 9.381 -14.037 1.00 83.69 275 SER A C 1
ATOM 2051 O O . SER A 1 275 ? -12.835 8.234 -14.397 1.00 83.69 275 SER A O 1
ATOM 2053 N N . PRO A 1 276 ? -11.267 9.756 -13.894 1.00 74.38 276 PRO A N 1
ATOM 2054 C CA . PRO A 1 276 ? -10.143 8.875 -14.241 1.00 74.38 276 PRO A CA 1
ATOM 2055 C C . PRO A 1 276 ? -10.080 7.561 -13.447 1.00 74.38 276 PRO A C 1
ATOM 2057 O O . PRO A 1 276 ? -9.464 6.602 -13.899 1.00 74.38 276 PRO A O 1
ATOM 2060 N N . GLY A 1 277 ? -10.672 7.529 -12.248 1.00 77.44 277 GLY A N 1
ATOM 2061 C CA . GLY A 1 277 ? -10.670 6.374 -11.345 1.00 77.44 277 GLY A CA 1
ATOM 2062 C C . GLY A 1 277 ? -12.009 5.642 -11.263 1.00 77.44 277 GLY A C 1
ATOM 2063 O O . GLY A 1 277 ? -12.191 4.850 -10.340 1.00 77.44 277 GLY A O 1
ATOM 2064 N N . MET A 1 278 ? -12.959 5.937 -12.159 1.00 86.69 278 MET A N 1
ATOM 2065 C CA . MET A 1 278 ? -14.320 5.409 -12.078 1.00 86.69 278 MET A CA 1
ATOM 2066 C C . MET A 1 278 ? -14.325 3.877 -11.999 1.00 86.69 278 MET A C 1
ATOM 2068 O O . MET A 1 278 ? -13.721 3.185 -12.822 1.00 86.69 278 MET A O 1
ATOM 2072 N N . LEU A 1 279 ? -15.062 3.341 -11.027 1.00 86.94 279 LEU A N 1
ATOM 2073 C CA . LEU A 1 279 ? -15.231 1.902 -10.883 1.00 86.94 279 LEU A CA 1
ATOM 2074 C C . LEU A 1 279 ? -16.023 1.324 -12.059 1.00 86.94 279 LEU A C 1
ATOM 2076 O O . LEU A 1 279 ? -17.088 1.822 -12.430 1.00 86.94 279 LEU A O 1
ATOM 2080 N N . GLY A 1 280 ? -15.538 0.205 -12.597 1.00 88.62 280 GLY A N 1
ATOM 2081 C CA . GLY A 1 280 ? -16.277 -0.560 -13.594 1.00 88.62 280 GLY A CA 1
ATOM 2082 C C . GLY A 1 280 ? -17.603 -1.106 -13.048 1.00 88.62 280 GLY A C 1
ATOM 2083 O O . GLY A 1 280 ? -17.803 -1.266 -11.840 1.00 88.62 280 GLY A O 1
ATOM 2084 N N . THR A 1 281 ? -18.507 -1.486 -13.952 1.00 90.75 281 THR A N 1
ATOM 2085 C CA . THR A 1 281 ? -19.842 -1.992 -13.589 1.00 90.75 281 THR A CA 1
ATOM 2086 C C . THR A 1 281 ? -19.784 -3.248 -12.714 1.00 90.75 281 THR A C 1
ATOM 2088 O O . THR A 1 281 ? -20.529 -3.364 -11.746 1.00 90.75 281 THR A O 1
ATOM 2091 N N . ALA A 1 282 ? -18.882 -4.187 -13.018 1.00 91.75 282 ALA A N 1
ATOM 2092 C CA . ALA A 1 282 ? -18.724 -5.411 -12.233 1.00 91.75 282 ALA A CA 1
ATOM 2093 C C . ALA A 1 282 ? -18.210 -5.146 -10.795 1.00 91.75 282 ALA A C 1
ATOM 2095 O O . ALA A 1 282 ? -18.861 -5.621 -9.859 1.00 91.75 282 ALA A O 1
ATOM 2096 N N . PRO A 1 283 ? -17.139 -4.350 -10.573 1.00 91.12 283 PRO A N 1
ATOM 2097 C CA . PRO A 1 283 ? -16.755 -3.887 -9.236 1.00 91.12 283 PRO A CA 1
ATOM 2098 C C . PRO A 1 283 ? -17.886 -3.195 -8.463 1.00 91.12 283 PRO A C 1
ATOM 2100 O O . PRO A 1 283 ? -18.049 -3.448 -7.271 1.00 91.12 283 PRO A O 1
ATOM 2103 N N . LEU A 1 284 ? -18.700 -2.362 -9.125 1.00 92.50 284 LEU A N 1
ATOM 2104 C CA . LEU A 1 284 ? -19.842 -1.691 -8.489 1.00 92.50 284 LEU A CA 1
ATOM 2105 C C . LEU A 1 284 ? -20.910 -2.682 -8.016 1.00 92.50 284 LEU A C 1
ATOM 2107 O O . LEU A 1 284 ? -21.395 -2.573 -6.890 1.00 92.50 284 LEU A O 1
ATOM 2111 N N . ILE A 1 285 ? -21.257 -3.675 -8.839 1.00 92.44 285 ILE A N 1
ATOM 2112 C CA . ILE A 1 285 ? -22.196 -4.736 -8.444 1.00 92.44 285 ILE A CA 1
ATOM 2113 C C . ILE A 1 285 ? -21.636 -5.509 -7.246 1.00 92.44 285 ILE A C 1
ATOM 2115 O O . ILE A 1 285 ? -22.349 -5.729 -6.266 1.00 92.44 285 ILE A O 1
ATOM 2119 N N . ALA A 1 286 ? -20.355 -5.883 -7.297 1.00 90.88 286 ALA A N 1
ATOM 2120 C CA . ALA A 1 286 ? -19.693 -6.584 -6.203 1.00 90.88 286 ALA A CA 1
ATOM 2121 C C . ALA A 1 286 ? -19.698 -5.753 -4.905 1.00 90.88 286 ALA A C 1
ATOM 2123 O O . ALA A 1 286 ? -19.996 -6.287 -3.834 1.00 90.88 286 ALA A O 1
ATOM 2124 N N . LEU A 1 287 ? -19.470 -4.440 -5.005 1.00 93.00 287 LEU A N 1
ATOM 2125 C CA . LEU A 1 287 ? -19.557 -3.514 -3.880 1.00 93.00 287 LEU A CA 1
ATOM 2126 C C . LEU A 1 287 ? -20.968 -3.477 -3.279 1.00 93.00 287 LEU A C 1
ATOM 2128 O O . LEU A 1 287 ? -21.109 -3.582 -2.062 1.00 93.00 287 LEU A O 1
ATOM 2132 N N . VAL A 1 288 ? -22.011 -3.364 -4.107 1.00 93.56 288 VAL A N 1
ATOM 2133 C CA . VAL A 1 288 ? -23.409 -3.360 -3.642 1.00 93.56 288 VAL A CA 1
ATOM 2134 C C . VAL A 1 288 ? -23.741 -4.659 -2.912 1.00 93.56 288 VAL A C 1
ATOM 2136 O O . VAL A 1 288 ? -24.303 -4.615 -1.816 1.00 93.56 288 VAL A O 1
ATOM 2139 N N . VAL A 1 289 ? -23.346 -5.809 -3.468 1.00 92.38 289 VAL A N 1
ATOM 2140 C CA . VAL A 1 289 ? -23.511 -7.112 -2.805 1.00 92.38 289 VAL A CA 1
ATOM 2141 C C . VAL A 1 289 ? -22.823 -7.104 -1.439 1.00 92.38 289 VAL A C 1
ATOM 2143 O O . VAL A 1 289 ? -23.429 -7.514 -0.446 1.00 92.38 289 VAL A O 1
ATOM 2146 N N . TRP A 1 290 ? -21.598 -6.579 -1.353 1.00 90.94 290 TRP A N 1
ATOM 2147 C CA . TRP A 1 290 ? -20.879 -6.507 -0.083 1.00 90.94 290 TRP A CA 1
ATOM 2148 C C . TRP A 1 290 ? -21.548 -5.586 0.941 1.00 90.94 290 TRP A C 1
ATOM 2150 O O . TRP A 1 290 ? -21.659 -5.946 2.114 1.00 90.94 290 TRP A O 1
ATOM 2160 N N . VAL A 1 291 ? -22.044 -4.426 0.512 1.00 92.12 291 VAL A N 1
ATOM 2161 C CA . VAL A 1 291 ? -22.781 -3.498 1.381 1.00 92.12 291 VAL A CA 1
ATOM 2162 C C . VAL A 1 291 ? -24.046 -4.161 1.923 1.00 92.12 291 VAL A C 1
ATOM 2164 O O . VAL A 1 291 ? -24.308 -4.084 3.124 1.00 92.12 291 VAL A O 1
ATOM 2167 N N . VAL A 1 292 ? -24.800 -4.868 1.079 1.00 94.00 292 VAL A N 1
ATOM 2168 C CA . VAL A 1 292 ? -26.011 -5.592 1.497 1.00 94.00 292 VAL A CA 1
ATOM 2169 C C . VAL A 1 292 ? -25.679 -6.679 2.521 1.00 94.00 292 VAL A C 1
ATOM 2171 O O . VAL A 1 292 ? -26.342 -6.764 3.556 1.00 94.00 292 VAL A O 1
ATOM 2174 N N . LEU A 1 293 ? -24.630 -7.473 2.289 1.00 91.19 293 LEU A N 1
ATOM 2175 C CA . LEU A 1 293 ? -24.170 -8.491 3.243 1.00 91.19 293 LEU A CA 1
ATOM 2176 C C . LEU A 1 293 ? -23.729 -7.874 4.580 1.00 91.19 293 LEU A C 1
ATOM 2178 O O . LEU A 1 293 ? -24.040 -8.416 5.648 1.00 91.19 293 LEU A O 1
ATOM 2182 N N . GLY A 1 294 ? -23.046 -6.728 4.535 1.00 88.56 294 GLY A N 1
ATOM 2183 C CA . GLY A 1 294 ? -22.648 -5.969 5.720 1.00 88.56 294 GLY A CA 1
ATOM 2184 C C . GLY A 1 294 ? -23.850 -5.460 6.516 1.00 88.56 294 GLY A C 1
ATOM 2185 O O . GLY A 1 294 ? -23.926 -5.683 7.725 1.00 88.56 294 GLY A O 1
ATOM 2186 N N . LEU A 1 295 ? -24.830 -4.852 5.841 1.00 90.50 295 LEU A N 1
ATOM 2187 C CA . LEU A 1 295 ? -26.067 -4.365 6.459 1.00 90.50 295 LEU A CA 1
ATOM 2188 C C . LEU A 1 295 ? -26.900 -5.501 7.059 1.00 90.50 295 LEU A C 1
ATOM 2190 O O . LEU A 1 295 ? -27.408 -5.360 8.172 1.00 90.50 295 LEU A O 1
ATOM 2194 N N . ALA A 1 296 ? -27.006 -6.638 6.368 1.00 89.94 296 ALA A N 1
ATOM 2195 C CA . ALA A 1 296 ? -27.691 -7.819 6.886 1.00 89.94 296 ALA A CA 1
ATOM 2196 C C . ALA A 1 296 ? -27.004 -8.348 8.157 1.00 89.94 296 ALA A C 1
ATOM 2198 O O . ALA A 1 296 ? -27.662 -8.576 9.174 1.00 89.94 296 ALA A O 1
ATOM 2199 N N . SER A 1 297 ? -25.674 -8.471 8.130 1.00 86.31 297 SER A N 1
ATOM 2200 C CA . SER A 1 297 ? -24.881 -8.907 9.286 1.00 86.31 297 SER A CA 1
ATOM 2201 C C . SER A 1 297 ? -25.033 -7.950 10.470 1.00 86.31 297 SER A C 1
ATOM 2203 O O . SER A 1 297 ? -25.260 -8.387 11.602 1.00 86.31 297 SER A O 1
ATOM 2205 N N . TRP A 1 298 ? -24.983 -6.641 10.211 1.00 85.06 298 TRP A N 1
ATOM 2206 C CA . TRP A 1 298 ? -25.202 -5.609 11.220 1.00 85.06 298 TRP A CA 1
ATOM 2207 C C . TRP A 1 298 ? -26.622 -5.656 11.797 1.00 85.06 298 TRP A C 1
ATOM 2209 O O . TRP A 1 298 ? -26.783 -5.590 13.013 1.00 85.06 298 TRP A O 1
ATOM 2219 N N . ALA A 1 299 ? -27.658 -5.831 10.974 1.00 86.94 299 ALA A N 1
ATOM 2220 C CA . ALA A 1 299 ? -29.044 -5.917 11.440 1.00 86.94 299 ALA A CA 1
ATOM 2221 C C . ALA A 1 299 ? -29.286 -7.143 12.339 1.00 86.94 299 ALA A C 1
ATOM 2223 O O . ALA A 1 299 ? -30.017 -7.055 13.326 1.00 86.94 299 ALA A O 1
ATOM 2224 N N . ILE A 1 300 ? -28.649 -8.278 12.037 1.00 85.12 300 ILE A N 1
ATOM 2225 C CA . ILE A 1 300 ? -28.710 -9.485 12.875 1.00 85.12 300 ILE A CA 1
ATOM 2226 C C . ILE A 1 300 ? -27.989 -9.246 14.209 1.00 85.12 300 ILE A C 1
ATOM 2228 O O . ILE A 1 300 ? -28.533 -9.544 15.273 1.00 85.12 300 ILE A O 1
ATOM 2232 N N . LYS A 1 301 ? -26.776 -8.684 14.169 1.00 81.31 301 LYS A N 1
ATOM 2233 C CA . LYS A 1 301 ? -25.926 -8.517 15.357 1.00 81.31 301 LYS A CA 1
ATOM 2234 C C . LYS A 1 301 ? -26.351 -7.377 16.271 1.00 81.31 301 LYS A C 1
ATOM 2236 O O . LYS A 1 301 ? -26.331 -7.547 17.484 1.00 81.31 301 LYS A O 1
ATOM 2241 N N . SER A 1 302 ? -26.801 -6.257 15.718 1.00 78.06 302 SER A N 1
ATOM 2242 C CA . SER A 1 302 ? -27.341 -5.134 16.496 1.00 78.06 302 SER A CA 1
ATOM 2243 C C . SER A 1 302 ? -28.551 -5.543 17.334 1.00 78.06 302 SER A C 1
ATOM 2245 O O . SER A 1 302 ? -28.699 -5.061 18.449 1.00 78.06 302 SER A O 1
ATOM 2247 N N . ARG A 1 303 ? -29.379 -6.481 16.852 1.00 75.56 303 ARG A N 1
ATOM 2248 C CA . ARG A 1 303 ? -30.476 -7.066 17.640 1.00 75.56 303 ARG A CA 1
ATOM 2249 C C . ARG A 1 303 ? -29.977 -7.949 18.784 1.00 75.56 303 ARG A C 1
ATOM 2251 O O . ARG A 1 303 ? -30.578 -7.926 19.845 1.00 75.56 303 ARG A O 1
ATOM 2258 N N . GLN A 1 304 ? -28.895 -8.701 18.575 1.00 73.06 304 GLN A N 1
ATOM 2259 C CA . GLN A 1 304 ? -28.299 -9.570 19.601 1.00 73.06 304 GLN A CA 1
ATOM 2260 C C . GLN A 1 304 ? -27.550 -8.784 20.686 1.00 73.06 304 GLN A C 1
ATOM 2262 O O . GLN A 1 304 ? -27.498 -9.224 21.827 1.00 73.06 304 GLN A O 1
ATOM 2267 N N . LEU A 1 305 ? -26.959 -7.642 20.327 1.00 69.25 305 LEU A N 1
ATOM 2268 C CA . LEU A 1 305 ? -26.125 -6.824 21.215 1.00 69.25 305 LEU A CA 1
ATOM 2269 C C . LEU A 1 305 ? -26.873 -5.636 21.836 1.00 69.25 305 LEU A C 1
ATOM 2271 O O . LEU A 1 305 ? -26.287 -4.899 22.620 1.00 69.25 305 LEU A O 1
ATOM 2275 N N . LYS A 1 306 ? -28.156 -5.439 21.502 1.00 63.78 306 LYS A N 1
ATOM 2276 C CA . LYS A 1 306 ? -28.969 -4.309 21.983 1.00 63.78 306 LYS A CA 1
ATOM 2277 C C . LYS A 1 306 ? -29.079 -4.254 23.511 1.00 63.78 306 LYS A C 1
ATOM 2279 O O . LYS A 1 306 ? -29.193 -3.165 24.064 1.00 63.78 306 LYS A O 1
ATOM 2284 N N . ASP A 1 307 ? -29.016 -5.417 24.153 1.00 59.31 307 ASP A N 1
ATOM 2285 C CA . ASP A 1 307 ? -29.215 -5.583 25.593 1.00 59.31 307 ASP A CA 1
ATOM 2286 C C . ASP A 1 307 ? -27.897 -5.807 26.360 1.00 59.31 307 ASP A C 1
ATOM 2288 O O . ASP A 1 307 ? -27.920 -6.020 27.571 1.00 59.31 307 ASP A O 1
ATOM 2292 N N . VAL A 1 308 ? -26.743 -5.755 25.679 1.00 63.00 308 VAL A N 1
ATOM 2293 C CA . VAL A 1 308 ? -25.424 -5.910 26.313 1.00 63.00 308 VAL A CA 1
ATOM 2294 C C . VAL A 1 308 ? -24.905 -4.530 26.737 1.00 63.00 308 VAL A C 1
ATOM 2296 O O . VAL A 1 308 ? -24.790 -3.639 25.889 1.00 63.00 308 VAL A O 1
ATOM 2299 N N . PRO A 1 309 ? -24.576 -4.308 28.024 1.00 60.25 309 PRO A N 1
ATOM 2300 C CA . PRO A 1 309 ? -24.040 -3.037 28.490 1.00 60.25 309 PRO A CA 1
ATOM 2301 C C . PRO A 1 309 ? -22.764 -2.620 27.725 1.00 60.25 309 PRO A C 1
ATOM 2303 O O . PRO A 1 309 ? -21.869 -3.446 27.499 1.00 60.25 309 PRO A O 1
ATOM 2306 N N . PRO A 1 310 ? -22.603 -1.328 27.371 1.00 59.62 310 PRO A N 1
ATOM 2307 C CA . PRO A 1 310 ? -21.404 -0.832 26.687 1.00 59.62 310 PRO A CA 1
ATOM 2308 C C . PRO A 1 310 ? -20.104 -1.115 27.454 1.00 59.62 310 PRO A C 1
ATOM 2310 O O . PRO A 1 310 ? -19.062 -1.348 26.842 1.00 59.62 310 PRO A O 1
ATOM 2313 N N . GLU A 1 311 ? -20.164 -1.130 28.787 1.00 57.88 311 GLU A N 1
ATOM 2314 C CA . GLU A 1 311 ? -19.024 -1.412 29.669 1.00 57.88 311 GLU A CA 1
ATOM 2315 C C . GLU A 1 311 ? -18.521 -2.855 29.522 1.00 57.88 311 GLU A C 1
ATOM 2317 O O . GLU A 1 311 ? -17.316 -3.078 29.416 1.00 57.88 311 GLU A O 1
ATOM 2322 N N . GLU A 1 312 ? -19.434 -3.822 29.402 1.00 57.41 312 GLU A N 1
ATOM 2323 C CA . GLU A 1 312 ? -19.121 -5.245 29.217 1.00 57.41 312 GLU A CA 1
ATOM 2324 C C . GLU A 1 312 ? -18.503 -5.497 27.831 1.00 57.41 312 GLU A C 1
ATOM 2326 O O . GLU A 1 312 ? -17.518 -6.220 27.679 1.00 57.41 312 GLU A O 1
ATOM 2331 N N . THR A 1 313 ? -19.015 -4.794 26.818 1.00 57.12 313 THR A N 1
ATOM 2332 C CA . THR A 1 313 ? -18.487 -4.846 25.446 1.00 57.12 313 THR A CA 1
ATOM 2333 C C . THR A 1 313 ? -17.086 -4.227 25.351 1.00 57.12 313 THR A C 1
ATOM 2335 O O . THR A 1 313 ? -16.231 -4.726 24.621 1.00 57.12 313 THR A O 1
ATOM 2338 N N . THR A 1 314 ? -16.831 -3.154 26.106 1.00 55.47 314 THR A N 1
ATOM 2339 C CA . THR A 1 314 ? -15.537 -2.451 26.129 1.00 55.47 314 THR A CA 1
ATOM 2340 C C . THR A 1 314 ? -14.477 -3.250 26.896 1.00 55.47 314 THR A C 1
ATOM 2342 O O . THR A 1 314 ? -13.335 -3.340 26.440 1.00 55.47 314 THR A O 1
ATOM 2345 N N . ALA A 1 315 ? -14.854 -3.894 28.006 1.00 54.19 315 ALA A N 1
ATOM 2346 C CA . ALA A 1 315 ? -13.974 -4.779 28.772 1.00 54.19 315 ALA A CA 1
ATOM 2347 C C . ALA A 1 315 ? -13.508 -5.994 27.945 1.00 54.19 315 ALA A C 1
ATOM 2349 O O . ALA A 1 315 ? -12.327 -6.334 27.955 1.00 54.19 315 ALA A O 1
ATOM 2350 N N . LEU A 1 316 ? -14.400 -6.590 27.143 1.00 53.00 316 LEU A N 1
ATOM 2351 C CA . LEU A 1 316 ? -14.075 -7.731 26.275 1.00 53.00 316 LEU A CA 1
ATOM 2352 C C . LEU A 1 316 ? -13.063 -7.410 25.158 1.00 53.00 316 LEU A C 1
ATOM 2354 O O . LEU A 1 316 ? -12.397 -8.329 24.673 1.00 53.00 316 LEU A O 1
ATOM 2358 N N . ILE A 1 317 ? -12.965 -6.142 24.738 1.00 54.09 317 ILE A N 1
ATOM 2359 C CA . ILE A 1 317 ? -12.094 -5.680 23.641 1.00 54.09 317 ILE A CA 1
ATOM 2360 C C . ILE A 1 317 ? -10.702 -5.258 24.143 1.00 54.09 317 ILE A C 1
ATOM 2362 O O . ILE A 1 317 ? -9.734 -5.382 23.392 1.00 54.09 317 ILE A O 1
ATOM 2366 N N . LEU A 1 318 ? -10.603 -4.733 25.371 1.00 48.97 318 LEU A N 1
ATOM 2367 C CA . LEU A 1 318 ? -9.368 -4.147 25.917 1.00 48.97 318 LEU A CA 1
ATOM 2368 C C . LEU A 1 318 ? -8.500 -5.125 26.732 1.00 48.97 318 LEU A C 1
ATOM 2370 O O . LEU A 1 318 ? -7.305 -4.864 26.890 1.00 48.97 318 LEU A O 1
ATOM 2374 N N . GLU A 1 319 ? -9.066 -6.229 27.229 1.00 40.25 319 GLU A N 1
ATOM 2375 C CA . GLU A 1 319 ? -8.317 -7.375 27.789 1.00 40.25 319 GLU A CA 1
ATOM 2376 C C . GLU A 1 319 ? -7.903 -8.384 26.707 1.00 40.25 319 GLU A C 1
ATOM 2378 O O . GLU A 1 319 ? -7.218 -9.398 26.997 1.00 40.25 319 GLU A O 1
#

Solvent-accessible surface area (backbone atoms only — not comparable to full-atom values): 17103 Å² total; per-residue (Å²): 129,79,62,51,67,63,52,49,50,42,51,52,31,51,51,52,19,51,52,34,50,51,51,52,34,52,53,33,53,52,48,42,68,75,68,65,64,64,66,48,72,95,57,62,93,89,48,58,65,68,60,54,52,52,42,51,52,57,55,47,60,62,76,57,66,65,64,66,36,54,70,61,40,42,89,81,44,101,63,55,71,71,53,52,52,50,53,46,54,52,49,51,52,52,52,50,52,51,52,54,45,51,51,50,29,34,47,60,46,38,28,70,51,55,78,81,34,72,86,47,96,50,39,60,48,52,31,37,22,70,74,61,32,74,62,33,37,50,37,47,52,50,23,50,50,24,50,50,53,42,50,50,54,48,50,54,54,24,51,24,43,53,44,19,50,37,5,42,55,57,73,46,62,52,67,22,35,39,64,46,77,98,78,61,40,42,53,51,18,45,52,52,51,49,54,52,63,74,48,55,78,78,60,41,70,70,52,52,49,28,52,53,57,32,44,52,56,54,50,37,51,52,50,24,52,51,20,46,52,45,22,50,30,23,67,67,13,59,54,93,94,55,97,66,67,48,82,60,36,70,69,54,22,54,52,20,46,50,46,30,52,52,30,52,52,50,50,44,32,35,70,38,85,94,35,89,48,44,61,51,71,66,19,49,51,53,39,51,54,50,50,52,54,50,51,52,52,47,58,58,43,53,65,71,49,69,84,55,58,69,66,62,52,49,53,49,61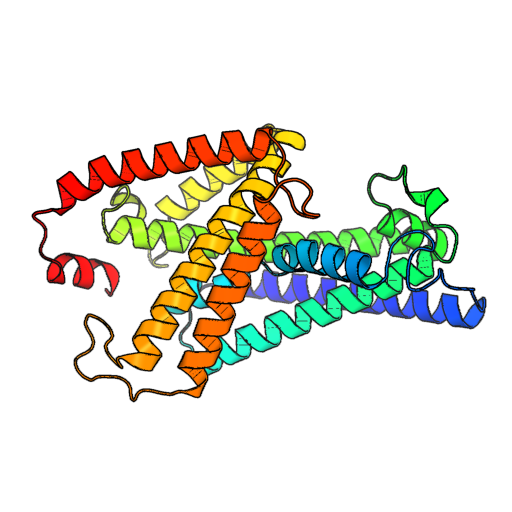,76,110